Protein AF-A0A971KIJ7-F1 (afdb_monomer)

Secondary structure (DSSP, 8-state):
--SEEEESS-S-EETTEEEEE--B-SSEEEESS-EEEEEEEEEEEEEEESS-EEEEEEEEEEEEEESS-EEESS-EEEEEEEEEEEEEESS-EEEEEEEEEEEEES-EEEEEEEESS-EEESSEEEEEEEEEESSEEEESSEEEEEEEEEEEEEEESSEEEEEEEEEEEEEETTT--EESB-----TTS--HHHHHHHHHHHHHHHHHHH-S--HHHHHHHHHHHHTTSHHHHTTHHHHHHHHHHHHTSSS--SHHHHHHHHHHHHHS-HHHHTSHHHHHIIIIIIHHHHHTGGG-----SSHHHHHHHHHHHHHTTTT-SS-HHHHHHHHHHTTT--HHHHHHHH-

Structure (mmCIF, N/CA/C/O backbone):
data_AF-A0A971KIJ7-F1
#
_entry.id   AF-A0A971KIJ7-F1
#
loop_
_atom_site.group_PDB
_atom_site.id
_atom_site.type_symbol
_atom_site.label_atom_id
_atom_site.label_alt_id
_atom_site.label_comp_id
_atom_site.label_asym_id
_atom_site.label_entity_id
_atom_site.label_seq_id
_atom_site.pdbx_PDB_ins_code
_atom_site.Cartn_x
_atom_site.Cartn_y
_atom_site.Cartn_z
_atom_site.occupancy
_atom_site.B_iso_or_equiv
_atom_site.auth_seq_id
_atom_site.auth_comp_id
_atom_site.auth_asym_id
_atom_site.auth_atom_id
_atom_site.pdbx_PDB_model_num
ATOM 1 N N . MET A 1 1 ? -4.015 -1.863 35.805 1.00 53.69 1 MET A N 1
ATOM 2 C CA . MET A 1 1 ? -5.002 -2.293 34.786 1.00 53.69 1 MET A CA 1
ATOM 3 C C . MET A 1 1 ? -4.364 -2.029 33.434 1.00 53.69 1 MET A C 1
ATOM 5 O O . MET A 1 1 ? -3.553 -1.120 33.388 1.00 53.69 1 MET A O 1
ATOM 9 N N . SER A 1 2 ? -4.625 -2.824 32.393 1.00 65.94 2 SER A N 1
ATOM 10 C CA . SER A 1 2 ? -4.028 -2.554 31.076 1.00 65.94 2 SER A CA 1
ATOM 11 C C . SER A 1 2 ? -4.617 -1.277 30.465 1.00 65.94 2 SER A C 1
ATOM 13 O O . SER A 1 2 ? -5.838 -1.071 30.512 1.00 65.94 2 SER A O 1
ATOM 15 N N . ASP A 1 3 ? -3.738 -0.458 29.884 1.00 90.81 3 ASP A N 1
ATOM 16 C CA . ASP A 1 3 ? -4.050 0.822 29.222 1.00 90.81 3 ASP A CA 1
ATOM 17 C C . ASP A 1 3 ? -4.495 0.642 27.756 1.00 90.81 3 ASP A C 1
ATOM 19 O O . ASP A 1 3 ? -4.681 1.605 27.013 1.00 90.81 3 ASP A O 1
ATOM 23 N N . PHE A 1 4 ? -4.667 -0.609 27.332 1.00 92.19 4 PHE A N 1
ATOM 24 C CA . PHE A 1 4 ? -5.064 -0.986 25.984 1.00 92.19 4 PHE A CA 1
ATOM 25 C C . PHE A 1 4 ? -6.065 -2.150 25.996 1.00 92.19 4 PHE A C 1
ATOM 27 O O . PHE A 1 4 ? -6.141 -2.922 26.963 1.00 92.19 4 PHE A O 1
ATOM 34 N N . ILE A 1 5 ? -6.832 -2.242 24.911 1.00 95.06 5 ILE A N 1
ATOM 35 C CA . ILE A 1 5 ? -7.718 -3.343 24.533 1.00 95.06 5 ILE A CA 1
ATOM 36 C C . ILE A 1 5 ? -7.075 -4.022 23.327 1.00 95.06 5 ILE A C 1
ATOM 38 O O . ILE A 1 5 ? -6.778 -3.368 22.328 1.00 95.06 5 ILE A O 1
ATOM 42 N N . GLN A 1 6 ? -6.840 -5.324 23.447 1.00 93.81 6 GLN A N 1
ATOM 43 C CA . GLN A 1 6 ? -6.169 -6.122 22.430 1.00 93.81 6 GLN A CA 1
ATOM 44 C C . GLN A 1 6 ? -7.175 -7.044 21.741 1.00 93.81 6 GLN A C 1
ATOM 46 O O . GLN A 1 6 ? -7.987 -7.687 22.407 1.00 93.81 6 GLN A O 1
ATOM 51 N N . TYR A 1 7 ? -7.092 -7.090 20.417 1.00 92.88 7 TYR A N 1
ATOM 52 C CA . TYR A 1 7 ? -7.852 -7.956 19.531 1.00 92.88 7 TYR A CA 1
ATOM 53 C C . TYR A 1 7 ? -6.866 -8.914 18.858 1.00 92.88 7 TYR A C 1
ATOM 55 O O . TYR A 1 7 ? -6.122 -8.517 17.960 1.00 92.88 7 TYR A O 1
ATOM 63 N N . ASP A 1 8 ? -6.823 -10.147 19.359 1.00 88.69 8 ASP A N 1
ATOM 64 C CA . ASP A 1 8 ? -6.002 -11.230 18.814 1.00 88.69 8 ASP A CA 1
ATOM 65 C C . ASP A 1 8 ? -6.773 -11.950 17.702 1.00 88.69 8 ASP A C 1
ATOM 67 O O . ASP A 1 8 ? -6.891 -11.430 16.599 1.00 88.69 8 ASP A O 1
ATOM 71 N N . THR A 1 9 ? -7.364 -13.103 18.010 1.00 84.19 9 THR A N 1
ATOM 72 C CA . THR A 1 9 ? -8.312 -13.796 17.137 1.00 84.19 9 THR A CA 1
ATOM 73 C C . THR A 1 9 ? -9.729 -13.548 17.653 1.00 84.19 9 THR A C 1
ATOM 75 O O . THR A 1 9 ? -9.987 -13.671 18.855 1.00 84.19 9 THR A O 1
ATOM 78 N N . SER A 1 10 ? -10.666 -13.196 16.769 1.00 80.06 10 SER A N 1
ATOM 79 C CA . SER A 1 10 ? -12.053 -12.937 17.174 1.00 80.06 10 SER A CA 1
ATOM 80 C C . SER A 1 10 ? -12.806 -14.234 17.470 1.00 80.06 10 SER A C 1
ATOM 82 O O . SER A 1 10 ? -12.609 -15.249 16.805 1.00 80.06 10 SER A O 1
ATOM 84 N N . GLU A 1 11 ? -13.747 -14.190 18.419 1.00 82.62 11 GLU A N 1
ATOM 85 C CA . GLU A 1 11 ? -14.745 -15.256 18.589 1.00 82.62 11 GLU A CA 1
ATOM 86 C C . GLU A 1 11 ? -15.711 -15.330 17.390 1.00 82.62 11 GLU A C 1
ATOM 88 O O . GLU A 1 11 ? -16.312 -16.376 17.133 1.00 82.62 11 GLU A O 1
ATOM 93 N N . LEU A 1 12 ? -15.852 -14.228 16.640 1.00 82.56 12 LEU A N 1
ATOM 94 C CA . LEU A 1 12 ? -16.699 -14.118 15.458 1.00 82.56 12 LEU A CA 1
ATOM 95 C C . LEU A 1 12 ? -15.848 -13.943 14.195 1.00 82.56 12 LEU A C 1
ATOM 97 O O . LEU A 1 12 ? -15.265 -12.886 13.957 1.00 82.56 12 LEU A O 1
ATOM 101 N N . ILE A 1 13 ? -15.844 -14.975 13.350 1.00 88.69 13 ILE A N 1
ATOM 102 C CA . ILE A 1 13 ? -15.141 -14.993 12.064 1.00 88.69 13 ILE A CA 1
ATOM 103 C C . ILE A 1 13 ? -16.165 -15.212 10.948 1.00 88.69 13 ILE A C 1
ATOM 105 O O . ILE A 1 13 ? -16.910 -16.195 10.964 1.00 88.69 13 ILE A O 1
ATOM 109 N N . VAL A 1 14 ? -16.195 -14.318 9.958 1.00 78.56 14 VAL A N 1
ATOM 110 C CA . VAL A 1 14 ? -17.095 -14.408 8.796 1.00 78.56 14 VAL A CA 1
ATOM 111 C C . VAL A 1 14 ? -16.257 -14.416 7.527 1.00 78.56 14 VAL A C 1
ATOM 113 O O . VAL A 1 14 ? -15.473 -13.505 7.294 1.00 78.56 14 VAL A O 1
ATOM 116 N N . GLY A 1 15 ? -16.389 -15.467 6.711 1.00 75.25 15 GLY A N 1
ATOM 117 C CA . GLY A 1 15 ? -15.618 -15.592 5.466 1.00 75.25 15 GLY A CA 1
ATOM 118 C C . GLY A 1 15 ? -14.097 -15.608 5.671 1.00 75.25 15 GLY A C 1
ATOM 119 O O . GLY A 1 15 ? -13.368 -15.203 4.778 1.00 75.25 15 GLY A O 1
ATOM 120 N N . GLY A 1 16 ? -13.622 -16.031 6.850 1.00 80.62 16 GLY A N 1
ATOM 121 C CA . GLY A 1 16 ? -12.198 -16.013 7.208 1.00 80.62 16 GLY A CA 1
ATOM 122 C C . GLY A 1 16 ? -11.683 -14.674 7.749 1.00 80.62 16 GLY A C 1
ATOM 123 O O . GLY A 1 16 ? -10.493 -14.566 8.017 1.00 80.62 16 GLY A O 1
ATOM 124 N N . VAL A 1 17 ? -12.552 -13.675 7.940 1.00 82.25 17 VAL A N 1
ATOM 125 C CA . 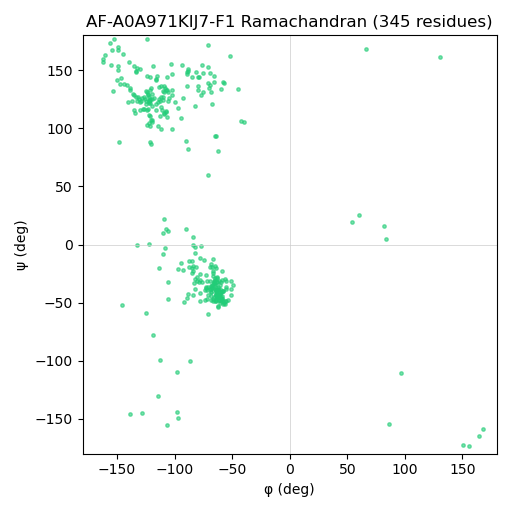VAL A 1 17 ? -12.188 -12.353 8.471 1.00 82.25 17 VAL A CA 1
ATOM 126 C C . VAL A 1 17 ? -12.686 -12.203 9.906 1.00 82.25 17 VAL A C 1
ATOM 128 O O . VAL A 1 17 ? -13.849 -12.499 10.197 1.00 82.25 17 VAL A O 1
ATOM 131 N N . ASN A 1 18 ? -11.816 -11.727 10.800 1.00 92.44 18 ASN A N 1
ATOM 132 C CA . ASN A 1 18 ? -12.180 -11.420 12.180 1.00 92.44 18 ASN A CA 1
ATOM 133 C C . ASN A 1 18 ? -13.130 -10.220 12.233 1.00 92.44 18 ASN A C 1
ATOM 135 O O . ASN A 1 18 ? -12.851 -9.177 11.640 1.00 92.44 18 ASN A O 1
ATOM 139 N N . ILE A 1 19 ? -14.230 -10.344 12.973 1.00 92.75 19 ILE A N 1
ATOM 140 C CA . ILE A 1 19 ? -15.209 -9.268 13.145 1.00 92.75 19 ILE A CA 1
ATOM 141 C C . ILE A 1 19 ? -15.136 -8.727 14.572 1.00 92.75 19 ILE A C 1
ATOM 143 O O . ILE A 1 19 ? -15.080 -9.502 15.528 1.00 92.75 19 ILE A O 1
ATOM 147 N N . ALA A 1 20 ? -15.170 -7.405 14.717 1.00 94.38 20 ALA A N 1
ATOM 148 C CA . ALA A 1 20 ? -15.322 -6.720 15.997 1.00 94.38 20 ALA A CA 1
ATOM 149 C C . ALA A 1 20 ? -16.432 -5.663 15.915 1.00 94.38 20 ALA A C 1
ATOM 151 O O . ALA A 1 20 ? -16.692 -5.091 14.856 1.00 94.38 20 ALA A O 1
ATOM 152 N N . GLU A 1 21 ? -17.089 -5.389 17.037 1.00 93.56 21 GLU A N 1
ATOM 153 C CA . GLU A 1 21 ? -18.011 -4.257 17.134 1.00 93.56 21 GLU A CA 1
ATOM 154 C C . GLU A 1 21 ? -17.230 -2.953 17.323 1.00 93.56 21 GLU A C 1
ATOM 156 O O . GLU A 1 21 ? -16.199 -2.918 17.999 1.00 93.56 21 GLU A O 1
ATOM 161 N N . ALA A 1 22 ? -17.726 -1.870 16.725 1.00 94.62 22 ALA A N 1
ATOM 162 C CA . ALA A 1 22 ? -17.182 -0.539 16.940 1.00 94.62 22 ALA A CA 1
ATOM 163 C C . ALA A 1 22 ? -17.268 -0.165 18.424 1.00 94.62 22 ALA A C 1
ATOM 165 O O . ALA A 1 22 ? -18.309 -0.321 19.066 1.00 94.62 22 ALA A O 1
ATOM 166 N N . ILE A 1 23 ? -16.170 0.364 18.959 1.00 95.06 23 ILE A N 1
ATOM 167 C CA . ILE A 1 23 ? -16.043 0.709 20.373 1.00 95.06 23 ILE A CA 1
ATOM 168 C C . ILE A 1 23 ? -15.673 2.177 20.540 1.00 95.06 23 ILE A C 1
ATOM 170 O O . ILE A 1 23 ? -14.901 2.727 19.761 1.00 95.06 23 ILE A O 1
ATOM 174 N N . GLN A 1 24 ? -16.197 2.799 21.593 1.00 96.12 24 GLN A N 1
ATOM 175 C CA . GLN A 1 24 ? -15.733 4.090 22.089 1.00 96.12 24 GLN A CA 1
ATOM 176 C C . GLN A 1 24 ? -15.028 3.840 23.418 1.00 96.12 24 GLN A C 1
ATOM 178 O O . GLN A 1 24 ? -15.659 3.403 24.383 1.00 96.12 24 GLN A O 1
ATOM 183 N N . SER A 1 25 ? -13.716 4.046 23.450 1.00 93.44 25 SER A N 1
ATOM 184 C CA . SER A 1 25 ? -12.882 3.716 24.598 1.00 93.44 25 SER A CA 1
ATOM 185 C C . SER A 1 25 ? -11.928 4.851 24.942 1.00 93.44 25 SER A C 1
ATOM 187 O O . SER A 1 25 ? -11.449 5.577 24.080 1.00 93.44 25 SER A O 1
ATOM 189 N N . ASP A 1 26 ? -11.617 4.967 26.226 1.00 94.88 26 ASP A N 1
ATOM 190 C CA . ASP A 1 26 ? -10.507 5.754 26.758 1.00 94.88 26 ASP A CA 1
ATOM 191 C C . ASP A 1 26 ? -9.164 5.001 26.693 1.00 94.88 26 ASP A C 1
ATOM 193 O O . ASP A 1 26 ? -8.125 5.547 27.063 1.00 94.88 26 ASP A O 1
ATOM 197 N N . LYS A 1 27 ? -9.169 3.748 26.222 1.00 96.38 27 LYS A N 1
ATOM 198 C CA . LYS A 1 27 ? -7.988 2.893 26.080 1.00 96.38 27 LYS A CA 1
ATOM 199 C C . LYS A 1 27 ? -7.531 2.798 24.635 1.00 96.38 27 LYS A C 1
ATOM 201 O O . LYS A 1 27 ? -8.327 2.896 23.705 1.00 96.38 27 LYS A O 1
ATOM 206 N N . LYS A 1 28 ? -6.244 2.509 24.458 1.00 96.88 28 LYS A N 1
ATOM 207 C CA . LYS A 1 28 ? -5.662 2.231 23.139 1.00 96.88 28 LYS A CA 1
ATOM 208 C C . LYS A 1 28 ? -6.239 0.943 22.555 1.00 96.88 28 LYS A C 1
ATOM 210 O O . LYS A 1 28 ? -6.475 -0.008 23.300 1.00 96.88 28 LYS A O 1
ATOM 215 N N . LEU A 1 29 ? -6.422 0.888 21.242 1.00 97.94 29 LEU A N 1
ATOM 216 C CA . LEU A 1 29 ? -6.873 -0.309 20.532 1.00 97.94 29 LEU A CA 1
ATOM 217 C C . LEU A 1 29 ? -5.692 -0.934 19.786 1.00 97.94 29 LEU A C 1
ATOM 219 O O . LEU A 1 29 ? -4.958 -0.232 19.094 1.00 97.94 29 LEU A O 1
ATOM 223 N N . VAL A 1 30 ? -5.504 -2.243 19.936 1.00 97.19 30 VAL A N 1
ATOM 224 C CA . VAL A 1 30 ? -4.435 -3.003 19.274 1.00 97.19 30 VAL A CA 1
ATOM 225 C C . VAL A 1 30 ? -5.057 -4.191 18.554 1.00 97.19 30 VAL A C 1
ATOM 227 O O . VAL A 1 30 ? -5.623 -5.064 19.206 1.00 97.19 30 VAL A O 1
ATOM 230 N N . PHE A 1 31 ? -4.947 -4.229 17.229 1.00 96.06 31 PHE A N 1
ATOM 231 C CA . PHE A 1 31 ? -5.407 -5.327 16.380 1.00 96.06 31 PHE A CA 1
ATOM 232 C C . PHE A 1 31 ? -4.200 -6.123 15.875 1.00 96.06 31 PHE A C 1
ATOM 234 O O . PHE A 1 31 ? -3.413 -5.627 15.067 1.00 96.06 31 PHE A O 1
ATOM 241 N N . ASN A 1 32 ? -4.032 -7.352 16.363 1.00 91.56 32 ASN A N 1
ATOM 242 C CA . ASN A 1 32 ? -2.880 -8.193 16.027 1.00 91.56 32 ASN A CA 1
ATOM 243 C C . ASN A 1 32 ? -3.078 -9.031 14.761 1.00 91.56 32 ASN A C 1
ATOM 245 O O . ASN A 1 32 ? -2.105 -9.540 14.212 1.00 91.56 32 ASN A O 1
ATOM 249 N N . GLU A 1 33 ? -4.312 -9.140 14.281 1.00 91.81 33 GLU A N 1
ATOM 250 C CA . GLU A 1 33 ? -4.682 -9.772 13.016 1.00 91.81 33 GLU A CA 1
ATOM 251 C C . GLU A 1 33 ? -5.461 -8.779 12.140 1.00 91.81 33 GLU A C 1
ATOM 253 O O . GLU A 1 33 ? -5.750 -7.655 12.560 1.00 91.81 33 GLU A O 1
ATOM 258 N N . SER A 1 34 ? -5.817 -9.179 10.918 1.00 93.81 34 SER A N 1
ATOM 259 C CA . SER A 1 34 ? -6.725 -8.380 10.094 1.00 93.81 34 SER A CA 1
ATOM 260 C C . SER A 1 34 ? -8.144 -8.420 10.659 1.00 93.81 34 SER A C 1
ATOM 262 O O . SER A 1 34 ? -8.648 -9.498 10.989 1.00 93.81 34 SER A O 1
ATOM 264 N N . TYR A 1 35 ? -8.803 -7.263 10.731 1.00 95.81 35 TYR A N 1
ATOM 265 C CA . TYR A 1 35 ? -10.144 -7.126 11.308 1.00 95.81 35 TYR A CA 1
ATOM 266 C C . TYR A 1 35 ? -11.086 -6.307 10.431 1.00 95.81 35 TYR A C 1
ATOM 268 O O . TYR A 1 35 ? -10.687 -5.347 9.775 1.00 95.81 35 TYR A O 1
ATOM 276 N N . THR A 1 36 ? -12.371 -6.652 10.500 1.00 95.50 36 THR A N 1
ATOM 277 C CA . THR A 1 36 ? -13.474 -5.766 10.127 1.00 95.50 36 THR A CA 1
ATOM 278 C C . THR A 1 36 ? -14.198 -5.298 11.384 1.00 95.50 36 THR A C 1
ATOM 280 O O . THR A 1 36 ? -14.823 -6.088 12.092 1.00 95.50 36 THR A O 1
ATOM 283 N N . VAL A 1 37 ? -14.128 -4.001 11.652 1.00 95.31 37 VAL A N 1
ATOM 284 C CA . VAL A 1 37 ? -14.852 -3.337 12.733 1.00 95.31 37 VAL A CA 1
ATOM 285 C C . VAL A 1 37 ? -16.176 -2.815 12.186 1.00 95.31 37 VAL A C 1
ATOM 287 O O . VAL A 1 37 ? -16.194 -2.098 11.187 1.00 95.31 37 VAL A O 1
ATOM 290 N N . THR A 1 38 ? -17.293 -3.172 12.816 1.00 92.12 38 THR A N 1
ATOM 291 C CA . THR A 1 38 ? -18.642 -2.805 12.351 1.00 92.12 38 THR A CA 1
ATOM 292 C C . THR A 1 38 ? -19.372 -1.987 13.406 1.00 92.12 38 THR A C 1
ATOM 294 O O . THR A 1 38 ? -19.469 -2.405 14.561 1.00 92.12 38 THR A O 1
ATOM 297 N N . GLY A 1 39 ? -19.930 -0.846 13.014 1.00 87.38 39 GLY A N 1
ATOM 298 C CA . GLY A 1 39 ? -20.779 -0.026 13.873 1.00 87.38 39 GLY A CA 1
ATOM 299 C C . GLY A 1 39 ? -20.792 1.429 13.425 1.00 87.38 39 GLY A C 1
ATOM 300 O O . GLY A 1 39 ? -20.265 1.769 12.381 1.00 87.38 39 GLY A O 1
ATOM 301 N N . ILE A 1 40 ? -21.416 2.314 14.198 1.00 91.94 40 ILE A N 1
ATOM 302 C CA . ILE A 1 40 ? -21.561 3.716 13.769 1.00 91.94 40 ILE A CA 1
ATOM 303 C C . ILE A 1 40 ? -20.216 4.450 13.827 1.00 91.94 40 ILE A C 1
ATOM 305 O O . ILE A 1 40 ? -19.861 5.149 12.886 1.00 91.94 40 ILE A O 1
ATOM 309 N N . ARG A 1 41 ? -19.475 4.299 14.932 1.00 95.50 41 ARG A N 1
ATOM 310 C CA . ARG A 1 41 ? -18.229 5.032 15.179 1.00 95.50 41 ARG A CA 1
ATOM 311 C C . ARG A 1 41 ? -17.307 4.260 16.110 1.00 95.50 41 ARG A C 1
ATOM 313 O O . ARG A 1 41 ? -17.741 3.841 17.185 1.00 95.50 41 ARG A O 1
ATOM 320 N N . THR A 1 42 ? -16.042 4.150 15.721 1.00 97.56 42 THR A N 1
ATOM 321 C CA . THR A 1 42 ? -14.946 3.654 16.562 1.00 97.56 42 THR A CA 1
ATOM 322 C C . THR A 1 42 ? -14.128 4.843 17.050 1.00 97.56 42 THR A C 1
ATOM 324 O O . THR A 1 42 ? -13.735 5.676 16.237 1.00 97.56 42 THR A O 1
ATOM 327 N N . SER A 1 43 ? -13.887 4.946 18.358 1.00 97.44 43 SER A N 1
ATOM 328 C CA . SER A 1 43 ? -13.105 6.037 18.939 1.00 97.44 43 SER A CA 1
ATOM 329 C C . SER A 1 43 ? -12.205 5.577 20.074 1.00 97.44 43 SER A C 1
ATOM 331 O O . SER A 1 43 ? -12.604 4.764 20.912 1.00 97.44 43 SER A O 1
ATOM 333 N N . ALA A 1 44 ? -10.979 6.092 20.066 1.00 97.19 44 ALA A N 1
ATOM 334 C CA . ALA A 1 44 ? -9.921 5.771 21.012 1.00 97.19 44 ALA A CA 1
ATOM 335 C C . ALA A 1 44 ? -8.818 6.843 20.982 1.00 97.19 44 ALA A C 1
ATOM 337 O O . ALA A 1 44 ? -8.674 7.540 19.979 1.00 97.19 44 ALA A O 1
ATOM 338 N N . PRO A 1 45 ? -7.983 6.957 22.031 1.00 96.56 45 PRO A N 1
ATOM 339 C CA . PRO A 1 45 ? -6.792 7.804 21.984 1.00 96.56 45 PRO A CA 1
ATOM 340 C C . PRO A 1 45 ? -5.758 7.320 20.957 1.00 96.56 45 PRO A C 1
ATOM 342 O O . PRO A 1 45 ? -5.087 8.133 20.336 1.00 96.56 45 PRO A O 1
ATOM 345 N N . SER A 1 46 ? -5.618 6.006 20.754 1.00 97.06 46 SER A N 1
ATOM 346 C CA . SER A 1 46 ? -4.795 5.470 19.668 1.00 97.06 46 SER A CA 1
ATOM 347 C C . SER A 1 46 ? -5.334 4.142 19.156 1.00 97.06 46 SER A C 1
ATOM 349 O O . SER A 1 46 ? -5.951 3.378 19.907 1.00 97.06 46 SER A O 1
ATOM 351 N N . LEU A 1 47 ? -5.040 3.847 17.895 1.00 98.25 47 LEU A N 1
ATOM 352 C CA . LEU A 1 47 ? -5.337 2.582 17.243 1.00 98.25 47 LEU A CA 1
ATOM 353 C C . LEU A 1 47 ? -4.099 2.104 16.491 1.00 98.25 47 LEU A C 1
ATOM 355 O O . LEU A 1 47 ? -3.561 2.821 15.652 1.00 98.25 47 LEU A O 1
ATOM 359 N N . TYR A 1 48 ? -3.686 0.872 16.769 1.00 96.31 48 TYR A N 1
ATOM 360 C CA . TYR A 1 48 ? -2.631 0.182 16.040 1.00 96.31 48 TYR A CA 1
ATOM 361 C C . TYR A 1 48 ? -3.169 -1.109 15.417 1.00 96.31 48 TYR A C 1
ATOM 363 O O . TYR A 1 48 ? -3.847 -1.877 16.104 1.00 96.31 48 TYR A O 1
ATOM 371 N N . ALA A 1 49 ? -2.846 -1.371 14.149 1.00 94.00 49 ALA A N 1
ATOM 372 C CA . ALA A 1 49 ? -3.139 -2.642 13.488 1.00 94.00 49 ALA A CA 1
ATOM 373 C C . ALA A 1 49 ? -1.891 -3.235 12.813 1.00 94.00 49 ALA A C 1
ATOM 375 O O . ALA A 1 49 ? -1.256 -2.589 11.976 1.00 94.00 49 ALA A O 1
ATOM 376 N N . CYS A 1 50 ? -1.573 -4.493 13.140 1.00 90.75 50 CYS A N 1
ATOM 377 C CA . CYS A 1 50 ? -0.462 -5.252 12.547 1.00 90.75 50 CYS A CA 1
ATOM 378 C C . CYS A 1 50 ? -0.658 -5.564 11.056 1.00 90.75 50 CYS A C 1
ATOM 380 O O . CYS A 1 50 ? 0.319 -5.796 10.347 1.00 90.75 50 CYS A O 1
ATOM 382 N N . TYR A 1 51 ? -1.907 -5.602 10.590 1.00 93.38 51 TYR A N 1
ATOM 383 C CA . TYR A 1 51 ? -2.276 -5.974 9.225 1.00 93.38 51 TYR A CA 1
ATOM 384 C C . TYR A 1 51 ? -3.384 -5.050 8.704 1.00 93.38 51 TYR A C 1
ATOM 386 O O . TYR A 1 51 ? -3.389 -3.857 9.012 1.00 93.38 51 TYR A O 1
ATOM 394 N N . ASP A 1 52 ? -4.291 -5.582 7.887 1.00 95.56 52 ASP A N 1
ATOM 395 C CA . ASP A 1 52 ? -5.345 -4.817 7.239 1.00 95.56 52 ASP A CA 1
ATOM 396 C C . ASP A 1 52 ? -6.499 -4.553 8.212 1.00 95.56 52 ASP A C 1
ATOM 398 O O . ASP A 1 52 ? -6.967 -5.451 8.918 1.00 95.56 52 ASP A O 1
ATOM 402 N N . LEU A 1 53 ? -7.001 -3.322 8.214 1.00 97.75 53 LEU A N 1
ATOM 403 C CA . LEU A 1 53 ? -8.153 -2.926 9.011 1.00 97.75 53 LEU A CA 1
ATOM 404 C C . LEU A 1 53 ? -9.253 -2.399 8.097 1.00 97.75 53 LEU A C 1
ATOM 406 O O . LEU A 1 53 ? -9.047 -1.464 7.329 1.00 97.75 53 LEU A O 1
ATOM 410 N N . THR A 1 54 ? -10.439 -2.984 8.213 1.00 97.50 54 THR A N 1
ATOM 411 C CA . THR A 1 54 ? -11.659 -2.474 7.586 1.00 97.50 54 THR A CA 1
ATOM 412 C C . THR A 1 54 ? -12.578 -1.912 8.658 1.00 97.50 54 THR A C 1
ATOM 414 O O . THR A 1 54 ? -12.847 -2.578 9.654 1.00 97.50 54 THR A O 1
ATOM 417 N N . VAL A 1 55 ? -13.099 -0.709 8.458 1.00 96.31 55 VAL A N 1
ATOM 418 C CA . VAL A 1 55 ? -14.065 -0.066 9.348 1.00 96.31 55 VAL A CA 1
ATOM 419 C C . VAL A 1 55 ? -15.332 0.233 8.556 1.00 96.31 55 VAL A C 1
ATOM 421 O O . VAL A 1 55 ? -15.365 1.085 7.669 1.00 96.31 55 VAL A O 1
ATOM 424 N N . ILE A 1 56 ? -16.399 -0.488 8.886 1.00 92.88 56 ILE A N 1
ATOM 425 C CA . ILE A 1 56 ? -17.752 -0.216 8.405 1.00 92.88 56 ILE A CA 1
ATOM 426 C C . ILE A 1 56 ? -18.378 0.763 9.396 1.00 92.88 56 ILE A C 1
ATOM 428 O O . ILE A 1 56 ? -19.064 0.337 10.325 1.00 92.88 56 ILE A O 1
ATOM 432 N N . GLY A 1 57 ? -18.070 2.048 9.222 1.00 89.81 57 GLY A N 1
ATOM 433 C CA . GLY A 1 57 ? -18.449 3.139 10.119 1.00 89.81 57 GLY A CA 1
ATOM 434 C C . GLY A 1 57 ? -17.434 4.276 10.092 1.00 89.81 57 GLY A C 1
ATOM 435 O O . GLY A 1 57 ? -16.496 4.249 9.294 1.00 89.81 57 GLY A O 1
ATOM 436 N N . ASP A 1 58 ? -17.613 5.240 10.993 1.00 97.31 58 ASP A N 1
ATOM 437 C CA . ASP A 1 58 ? -16.659 6.328 11.204 1.00 97.31 58 ASP A CA 1
ATOM 438 C C . ASP A 1 58 ? -15.495 5.886 12.102 1.00 97.31 58 ASP A C 1
ATOM 440 O O . ASP A 1 58 ? -15.661 5.087 13.037 1.00 97.31 58 ASP A O 1
ATOM 444 N N . LEU A 1 59 ? -14.321 6.461 11.860 1.00 98.19 59 LEU A N 1
ATOM 445 C CA . LEU A 1 59 ? -13.111 6.254 12.644 1.00 98.19 59 LEU A CA 1
ATOM 446 C C . LEU A 1 59 ? -12.639 7.591 13.224 1.00 98.19 59 LEU A C 1
ATOM 448 O O . LEU A 1 59 ? -12.133 8.431 12.494 1.00 98.19 59 LEU A O 1
ATOM 452 N N . ASP A 1 60 ? -12.801 7.790 14.531 1.00 98.12 60 ASP A N 1
ATOM 453 C CA . ASP A 1 60 ? -12.417 9.022 15.233 1.00 98.12 60 ASP A CA 1
ATOM 454 C C . ASP A 1 60 ? -11.393 8.713 16.328 1.00 98.12 60 ASP A C 1
ATOM 456 O O . ASP A 1 60 ? -11.741 8.412 17.477 1.00 98.12 60 ASP A O 1
ATOM 460 N N . VAL A 1 61 ? -10.124 8.703 15.934 1.00 97.75 61 VAL A N 1
ATOM 461 C CA . VAL A 1 61 ? -9.001 8.244 16.753 1.00 97.75 61 VAL A CA 1
ATOM 462 C C . VAL A 1 61 ? -7.853 9.230 16.604 1.00 97.75 61 VAL A C 1
ATOM 464 O O . VAL A 1 61 ? -7.451 9.526 15.486 1.00 97.75 61 VAL A O 1
ATOM 467 N N . GLU A 1 62 ? -7.281 9.708 17.713 1.00 94.31 62 GLU A N 1
ATOM 468 C CA . GLU A 1 62 ? -6.241 10.748 17.643 1.00 94.31 62 GLU A CA 1
ATOM 469 C C . GLU A 1 62 ? -4.981 10.277 16.897 1.00 94.31 62 GLU A C 1
ATOM 471 O O . GLU A 1 62 ? -4.469 11.001 16.043 1.00 94.31 62 GLU A O 1
ATOM 476 N N . GLU A 1 63 ? -4.499 9.067 17.186 1.00 94.56 63 GLU A N 1
ATOM 477 C CA . GLU A 1 63 ? -3.323 8.472 16.539 1.00 94.56 63 GLU A CA 1
ATOM 478 C C . GLU A 1 63 ? -3.662 7.112 15.920 1.00 94.56 63 GLU A C 1
ATOM 480 O O . GLU A 1 63 ? -3.974 6.153 16.631 1.00 94.56 63 GLU A O 1
ATOM 485 N N . ILE A 1 64 ? -3.570 7.013 14.596 1.00 98.06 64 ILE A N 1
ATOM 486 C CA . ILE A 1 64 ? -3.829 5.790 13.832 1.00 98.06 64 ILE A CA 1
ATOM 487 C C . ILE A 1 64 ? -2.521 5.310 13.198 1.00 98.06 64 ILE A C 1
ATOM 489 O O . ILE A 1 64 ? -1.880 6.051 12.451 1.00 98.06 64 ILE A O 1
ATOM 493 N N . GLU A 1 65 ? -2.148 4.058 13.459 1.00 94.56 65 GLU A N 1
ATOM 494 C CA . GLU A 1 65 ? -1.014 3.384 12.822 1.00 94.56 65 GLU A CA 1
ATOM 495 C C . GLU A 1 65 ? -1.428 2.010 12.278 1.00 94.56 65 GLU A C 1
ATOM 497 O O . GLU A 1 65 ? -1.773 1.098 13.028 1.00 94.56 65 GLU A O 1
ATOM 502 N N . ILE A 1 66 ? -1.373 1.850 10.957 1.00 94.88 66 ILE A N 1
ATOM 503 C CA . ILE A 1 66 ? -1.774 0.629 10.252 1.00 94.88 66 ILE A CA 1
ATOM 504 C C . ILE A 1 66 ? -0.590 0.117 9.433 1.00 94.88 66 ILE A C 1
ATOM 506 O O . ILE A 1 66 ? -0.059 0.831 8.582 1.00 94.88 66 ILE A O 1
ATOM 510 N N . ARG A 1 67 ? -0.170 -1.128 9.662 1.00 88.38 67 ARG A N 1
ATOM 511 C CA . ARG A 1 67 ? 0.924 -1.768 8.904 1.00 88.38 67 ARG A CA 1
ATOM 512 C C . ARG A 1 67 ? 0.450 -2.417 7.597 1.00 88.38 67 ARG A C 1
ATOM 514 O O . ARG A 1 67 ? 1.255 -2.653 6.700 1.00 88.38 67 ARG A O 1
ATOM 521 N N . GLY A 1 68 ? -0.844 -2.703 7.481 1.00 85.69 68 GLY A N 1
ATOM 522 C CA . GLY A 1 68 ? -1.484 -3.153 6.249 1.00 85.69 68 GLY A CA 1
ATOM 523 C C . GLY A 1 68 ? -2.187 -2.025 5.495 1.00 85.69 68 GLY A C 1
ATOM 524 O O . GLY A 1 68 ? -1.722 -0.885 5.473 1.00 85.69 68 GLY A O 1
ATOM 525 N N . ASN A 1 69 ? -3.315 -2.371 4.883 1.00 95.44 69 ASN A N 1
ATOM 526 C CA . ASN A 1 69 ? -4.257 -1.445 4.260 1.00 95.44 69 ASN A CA 1
ATOM 527 C C . ASN A 1 69 ? -5.310 -0.966 5.268 1.00 95.44 69 ASN A C 1
ATOM 529 O O . ASN A 1 69 ? -5.759 -1.736 6.121 1.00 95.44 69 ASN A O 1
ATOM 533 N N . LEU A 1 70 ? -5.757 0.279 5.125 1.00 98.19 70 LEU A N 1
ATOM 534 C CA . LEU A 1 70 ? -6.883 0.830 5.870 1.00 98.19 70 LEU A CA 1
ATOM 535 C C . LEU A 1 70 ? -8.058 1.083 4.923 1.00 98.19 70 LEU A C 1
ATOM 537 O O . LEU A 1 70 ? -7.960 1.910 4.020 1.00 98.19 70 LEU A O 1
ATOM 541 N N . TYR A 1 71 ? -9.181 0.414 5.168 1.00 95.56 71 TYR A N 1
ATOM 542 C CA . TYR A 1 71 ? -10.439 0.636 4.458 1.00 95.56 71 TYR A CA 1
ATOM 543 C C . TYR A 1 71 ? -11.467 1.226 5.418 1.00 95.56 71 TYR A C 1
ATOM 545 O O . TYR A 1 71 ? -11.773 0.613 6.438 1.00 95.56 71 TYR A O 1
ATOM 553 N N . VAL A 1 72 ? -12.036 2.386 5.103 1.00 95.75 72 VAL A N 1
ATOM 554 C CA . VAL A 1 72 ? -13.063 3.031 5.934 1.00 95.75 72 VAL A CA 1
ATOM 555 C C . VAL A 1 72 ? -14.245 3.418 5.056 1.00 95.75 72 VAL A C 1
ATOM 557 O O . VAL A 1 72 ? -14.087 4.114 4.058 1.00 95.75 72 VAL A O 1
ATOM 560 N N . LEU A 1 73 ? -15.440 2.928 5.393 1.00 88.06 73 LEU A N 1
ATOM 561 C CA . LEU A 1 73 ? -16.662 3.258 4.648 1.00 88.06 73 LEU A CA 1
ATOM 562 C C . LEU A 1 73 ? -17.292 4.584 5.102 1.00 88.06 73 LEU A C 1
ATOM 564 O O . LEU A 1 73 ? -18.070 5.161 4.347 1.00 88.06 73 LEU A O 1
ATOM 568 N N . GLY A 1 74 ? -17.004 5.027 6.328 1.00 88.31 74 GLY A N 1
ATOM 569 C CA . GLY A 1 74 ? -17.407 6.331 6.854 1.00 88.31 74 GLY A CA 1
ATOM 570 C C . GLY A 1 74 ? -16.297 7.370 6.729 1.00 88.31 74 GLY A C 1
ATOM 571 O O . GLY A 1 74 ? -15.478 7.304 5.813 1.00 88.31 74 GLY A O 1
ATOM 572 N N . ASN A 1 75 ? -16.274 8.309 7.671 1.00 97.94 75 ASN A N 1
ATOM 573 C CA . ASN A 1 75 ? -15.267 9.366 7.747 1.00 97.94 75 ASN A CA 1
ATOM 574 C C . ASN A 1 75 ? -14.102 8.970 8.659 1.00 97.94 75 ASN A C 1
ATOM 576 O O . ASN A 1 75 ? -14.275 8.198 9.609 1.00 97.94 75 ASN A O 1
ATOM 580 N N . ILE A 1 76 ? -12.931 9.554 8.415 1.00 98.75 76 ILE A N 1
ATOM 581 C CA . ILE A 1 76 ? -11.769 9.458 9.300 1.00 98.75 76 ILE A CA 1
ATOM 582 C C . ILE A 1 76 ? -11.539 10.823 9.946 1.00 98.75 76 ILE A C 1
ATOM 584 O O . ILE A 1 76 ? -11.398 11.821 9.247 1.00 98.75 76 ILE A O 1
ATOM 588 N N . LYS A 1 77 ? -11.454 10.856 11.276 1.00 98.62 77 LYS A N 1
ATOM 589 C CA . LYS A 1 77 ? -10.982 12.004 12.047 1.00 98.62 77 LYS A CA 1
ATOM 590 C C . LYS A 1 77 ? -9.787 11.589 12.896 1.00 98.62 77 LYS A C 1
ATOM 592 O O . LYS A 1 77 ? -9.896 10.653 13.689 1.00 98.62 77 LYS A O 1
ATOM 597 N N . ALA A 1 78 ? -8.660 12.274 12.735 1.00 97.75 78 ALA A N 1
ATOM 598 C CA . ALA A 1 78 ? -7.439 11.982 13.477 1.00 97.75 78 ALA A CA 1
ATOM 599 C C . ALA A 1 78 ? -6.591 13.233 13.711 1.00 97.75 78 ALA A C 1
ATOM 601 O O . ALA A 1 78 ? -6.832 14.285 13.139 1.00 97.75 78 ALA A O 1
ATOM 602 N N . LYS A 1 79 ? -5.562 13.130 14.551 1.00 92.19 79 LYS A N 1
ATOM 603 C CA . LYS A 1 79 ? -4.428 14.065 14.488 1.00 92.19 79 LYS A CA 1
ATOM 604 C C . LYS A 1 79 ? -3.361 13.492 13.572 1.00 92.19 79 LYS A C 1
ATOM 606 O O . LYS A 1 79 ? -2.924 14.147 12.639 1.00 92.19 79 LYS A O 1
ATOM 611 N N . LYS A 1 80 ? -2.997 12.229 13.791 1.00 91.88 80 LYS A N 1
ATOM 612 C CA . LYS A 1 80 ? -2.006 11.520 12.984 1.00 91.88 80 LYS A CA 1
ATOM 613 C C . LYS A 1 80 ? -2.611 10.268 12.368 1.00 91.88 80 LYS A C 1
ATOM 615 O O . LYS A 1 80 ? -3.073 9.387 13.092 1.00 91.88 80 LYS A O 1
ATOM 620 N N . LEU A 1 81 ? -2.529 10.164 11.047 1.00 97.75 81 LEU A N 1
ATOM 621 C CA . LEU A 1 81 ? -2.952 9.005 10.272 1.00 97.75 81 LEU A CA 1
ATOM 622 C C . LEU A 1 81 ? -1.755 8.432 9.510 1.00 97.75 81 LEU A C 1
ATOM 624 O O . LEU A 1 81 ? -1.286 9.022 8.546 1.00 97.75 81 LEU A O 1
ATOM 628 N N . SER A 1 82 ? -1.251 7.282 9.949 1.00 92.25 82 SER A N 1
ATOM 629 C CA . SER A 1 82 ? -0.124 6.588 9.324 1.00 92.25 82 SER A CA 1
ATOM 630 C C . SER A 1 82 ? -0.561 5.208 8.851 1.00 92.25 82 SER A C 1
ATOM 632 O O . SER A 1 82 ? -0.959 4.367 9.657 1.00 92.25 82 SER A O 1
ATOM 634 N N . CYS A 1 83 ? -0.476 4.950 7.552 1.00 86.38 83 CYS A N 1
ATOM 635 C CA . CYS A 1 83 ? -0.822 3.661 6.965 1.00 86.38 83 CYS A CA 1
ATOM 636 C C . CYS A 1 83 ? 0.252 3.239 5.966 1.00 86.38 83 CYS A C 1
ATOM 638 O O . CYS A 1 83 ? 0.401 3.865 4.924 1.00 86.38 83 CYS A O 1
ATOM 640 N N . LEU A 1 84 ? 0.981 2.164 6.271 1.00 77.00 84 LEU A N 1
ATOM 641 C CA . LEU A 1 84 ? 2.146 1.736 5.493 1.00 77.00 84 LEU A CA 1
ATOM 642 C C . LEU A 1 84 ? 1.809 1.469 4.018 1.00 77.00 84 LEU A C 1
ATOM 644 O O . LEU A 1 84 ? 2.596 1.817 3.143 1.00 77.00 84 LEU A O 1
ATOM 648 N N . LYS A 1 85 ? 0.650 0.858 3.741 1.00 86.94 85 LYS A N 1
ATOM 649 C CA . LYS A 1 85 ? 0.202 0.552 2.376 1.00 86.94 85 LYS A CA 1
ATOM 650 C C . LYS A 1 85 ? -0.766 1.618 1.874 1.00 86.94 85 LYS A C 1
ATOM 652 O O . LYS A 1 85 ? -0.331 2.729 1.606 1.00 86.94 85 LYS A O 1
ATOM 657 N N . SER A 1 86 ? -2.050 1.296 1.729 1.00 86.88 86 SER A N 1
ATOM 658 C CA . SER A 1 86 ? -3.043 2.213 1.172 1.00 86.88 86 SER A CA 1
ATOM 659 C C . SER A 1 86 ? -4.131 2.591 2.166 1.00 86.88 86 SER A C 1
ATOM 661 O O . SER A 1 86 ? -4.651 1.720 2.872 1.00 86.88 86 SER A O 1
ATOM 663 N N . ILE A 1 87 ? -4.558 3.848 2.110 1.00 94.31 87 ILE A N 1
ATOM 664 C CA . ILE A 1 87 ? -5.787 4.343 2.731 1.00 94.31 87 ILE A CA 1
ATOM 665 C C . ILE A 1 87 ? -6.862 4.426 1.650 1.00 94.31 87 ILE A C 1
ATOM 667 O O . ILE A 1 87 ? -6.697 5.131 0.658 1.00 94.31 87 ILE A O 1
ATOM 671 N N . ILE A 1 88 ? -7.981 3.735 1.857 1.00 91.81 88 ILE A N 1
ATOM 672 C CA . ILE A 1 88 ? -9.190 3.883 1.046 1.00 91.81 88 ILE A CA 1
ATOM 673 C C . ILE A 1 88 ? -10.336 4.286 1.968 1.00 91.81 88 ILE A C 1
ATOM 675 O O . ILE A 1 88 ? -10.909 3.460 2.681 1.00 91.81 88 ILE A O 1
ATOM 679 N N . CYS A 1 89 ? -10.672 5.568 1.940 1.00 93.00 89 CYS A N 1
ATOM 680 C CA . CYS A 1 89 ? -11.790 6.158 2.656 1.00 93.00 89 CYS A CA 1
ATOM 681 C C . CYS A 1 89 ? -12.924 6.453 1.666 1.00 93.00 89 CYS A C 1
ATOM 683 O O . CYS A 1 89 ? -12.719 7.102 0.645 1.00 93.00 89 CYS A O 1
ATOM 685 N N . SER A 1 90 ? -14.132 5.960 1.934 1.00 84.62 90 SER A N 1
ATOM 686 C CA . SER A 1 90 ? -15.309 6.308 1.121 1.00 84.62 90 SER A CA 1
ATOM 687 C C . SER A 1 90 ? -15.919 7.654 1.518 1.00 84.62 90 SER A C 1
ATOM 689 O O . SER A 1 90 ? -16.686 8.213 0.736 1.00 84.62 90 SER A O 1
ATOM 691 N N . GLY A 1 91 ? -15.611 8.139 2.724 1.00 84.31 91 GLY A N 1
ATOM 692 C CA . GLY A 1 91 ? -15.991 9.454 3.225 1.00 84.31 91 GLY A CA 1
ATOM 693 C C . GLY A 1 91 ? -14.812 10.420 3.267 1.00 84.31 91 GLY A C 1
ATOM 694 O O . GLY A 1 91 ? -13.830 10.276 2.529 1.00 84.31 91 GLY A O 1
ATOM 695 N N . ASP A 1 92 ? -14.932 11.404 4.147 1.00 97.94 92 ASP A N 1
ATOM 696 C CA . ASP A 1 92 ? -13.985 12.506 4.272 1.00 97.94 92 ASP A CA 1
ATOM 697 C C . ASP A 1 92 ? -12.868 12.142 5.259 1.00 97.94 92 ASP A C 1
ATOM 699 O O . ASP A 1 92 ? -13.084 11.391 6.220 1.00 97.94 92 ASP A O 1
ATOM 703 N N . ILE A 1 93 ? -11.665 12.665 5.025 1.00 98.56 93 ILE A N 1
ATOM 704 C CA . ILE A 1 93 ? -10.529 12.550 5.943 1.00 98.56 93 ILE A CA 1
ATOM 705 C C . ILE A 1 93 ? -10.233 13.932 6.525 1.00 98.56 93 ILE A C 1
ATOM 707 O O . ILE A 1 93 ? -9.815 14.828 5.804 1.00 98.56 93 ILE A O 1
ATOM 711 N N . ASP A 1 94 ? -10.405 14.075 7.836 1.00 98.50 94 ASP A N 1
ATOM 712 C CA . ASP A 1 94 ? -10.012 15.247 8.627 1.00 98.50 94 ASP A CA 1
ATOM 713 C C . ASP A 1 94 ? -8.856 14.840 9.552 1.00 98.50 94 ASP A C 1
ATOM 715 O O . ASP A 1 94 ? -9.066 14.177 10.575 1.00 98.50 94 ASP A O 1
ATOM 719 N N . ALA A 1 95 ? -7.620 15.158 9.167 1.00 96.88 95 ALA A N 1
ATOM 720 C CA . ALA A 1 95 ? -6.436 14.774 9.932 1.00 96.88 95 ALA A CA 1
ATOM 721 C C . ALA A 1 95 ? -5.342 15.838 9.900 1.00 96.88 95 ALA A C 1
ATOM 723 O O . ALA A 1 95 ? -5.040 16.356 8.840 1.00 96.88 95 ALA A O 1
ATOM 724 N N . GLU A 1 96 ? -4.668 16.131 11.018 1.00 93.94 96 GLU A N 1
ATOM 725 C CA . GLU A 1 96 ? -3.556 17.101 10.989 1.00 93.94 96 GLU A CA 1
ATOM 726 C C . GLU A 1 96 ? -2.418 16.615 10.073 1.00 93.94 96 GLU A C 1
ATOM 728 O O . GLU A 1 96 ? -1.910 17.386 9.261 1.00 93.94 96 GLU A O 1
ATOM 733 N N . THR A 1 97 ? -2.046 15.334 10.147 1.00 91.00 97 THR A N 1
ATOM 734 C CA . THR A 1 97 ? -0.980 14.759 9.317 1.00 91.00 97 THR A CA 1
ATOM 735 C C . THR A 1 97 ? -1.331 13.373 8.789 1.00 91.00 97 THR A C 1
ATOM 737 O O . THR A 1 97 ? -1.760 12.500 9.553 1.00 91.00 97 THR A O 1
ATOM 740 N N . ILE A 1 98 ? -1.075 13.149 7.497 1.00 96.81 98 ILE A N 1
ATOM 741 C CA . ILE A 1 98 ? -1.338 11.889 6.794 1.00 96.81 98 ILE A CA 1
ATOM 742 C C . ILE A 1 98 ? -0.049 11.344 6.161 1.00 96.81 98 ILE A C 1
ATOM 744 O O . ILE A 1 98 ? 0.622 12.041 5.402 1.00 96.81 98 ILE A O 1
ATOM 748 N N . TYR A 1 99 ? 0.258 10.074 6.431 1.00 88.75 99 TYR A N 1
ATOM 749 C CA . TYR A 1 99 ? 1.352 9.316 5.819 1.00 88.75 99 TYR A CA 1
ATOM 750 C C . TYR A 1 99 ? 0.811 8.031 5.197 1.00 88.75 99 TYR A C 1
ATOM 752 O O . TYR A 1 99 ? 0.232 7.203 5.911 1.00 88.75 99 TYR A O 1
ATOM 760 N N . SER A 1 100 ? 0.996 7.835 3.889 1.00 85.69 100 SER A N 1
ATOM 761 C CA . SER A 1 100 ? 0.614 6.573 3.243 1.00 85.69 100 SER A CA 1
ATOM 762 C C . SER A 1 100 ? 1.290 6.317 1.902 1.00 85.69 100 SER A C 1
ATOM 764 O O . SER A 1 100 ? 1.796 7.244 1.288 1.00 85.69 100 SER A O 1
ATOM 766 N N . SER A 1 101 ? 1.274 5.080 1.404 1.00 82.12 101 SER A N 1
ATOM 767 C CA . SER A 1 101 ? 1.777 4.791 0.055 1.00 82.12 101 SER A CA 1
ATOM 768 C C . SER A 1 101 ? 0.751 5.075 -1.038 1.00 82.12 101 SER A C 1
ATOM 770 O O . SER A 1 101 ? 1.136 5.412 -2.141 1.00 82.12 101 SER A O 1
ATOM 772 N N . GLU A 1 102 ? -0.550 4.960 -0.783 1.00 86.50 102 GLU A N 1
ATOM 773 C CA . GLU A 1 102 ? -1.590 5.354 -1.747 1.00 86.50 102 GLU A CA 1
ATOM 774 C C . GLU A 1 102 ? -2.808 5.864 -0.966 1.00 86.50 102 GLU A C 1
ATOM 776 O O . GLU A 1 102 ? -3.186 5.268 0.046 1.00 86.50 102 GLU A O 1
ATOM 781 N N . ILE A 1 103 ? -3.438 6.948 -1.420 1.00 90.81 103 ILE A N 1
ATOM 782 C CA . ILE A 1 103 ? 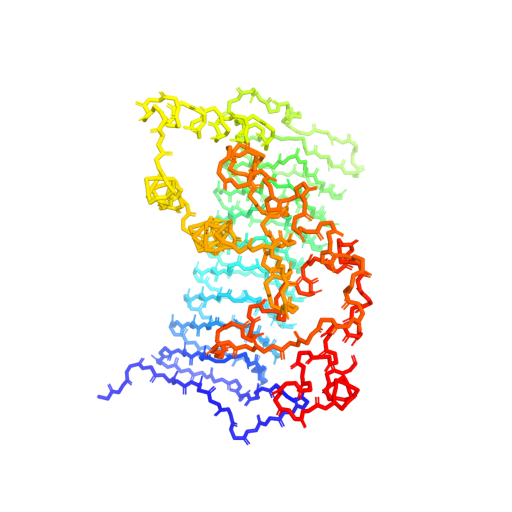-4.592 7.547 -0.736 1.00 90.81 103 ILE A CA 1
ATOM 783 C C . ILE A 1 103 ? -5.754 7.679 -1.715 1.00 90.81 103 ILE A C 1
ATOM 785 O O . ILE A 1 103 ? -5.621 8.287 -2.775 1.00 90.81 103 ILE A O 1
ATOM 789 N N . VAL A 1 104 ? -6.910 7.145 -1.328 1.00 87.62 104 VAL A N 1
ATOM 790 C CA . VAL A 1 104 ? -8.192 7.365 -1.998 1.00 87.62 104 VAL A CA 1
ATOM 791 C C . VAL A 1 104 ? -9.202 7.859 -0.970 1.00 87.62 104 VAL A C 1
ATOM 793 O O . VAL A 1 104 ? -9.405 7.193 0.045 1.00 87.62 104 VAL A O 1
ATOM 796 N N . ALA A 1 105 ? -9.832 9.006 -1.217 1.00 89.25 105 ALA A N 1
ATOM 797 C CA . ALA A 1 105 ? -10.801 9.615 -0.302 1.00 89.25 105 ALA A CA 1
ATOM 798 C C . ALA A 1 105 ? -11.944 10.320 -1.050 1.00 89.25 105 ALA A C 1
ATOM 800 O O . ALA A 1 105 ? -11.829 10.605 -2.247 1.00 89.25 105 ALA A O 1
ATOM 801 N N . ASN A 1 106 ? -13.045 10.625 -0.352 1.00 85.25 106 ASN A N 1
ATOM 802 C CA . ASN A 1 106 ? -14.041 11.552 -0.887 1.00 85.25 106 ASN A CA 1
ATOM 803 C C . ASN A 1 106 ? -13.485 12.979 -0.874 1.00 85.25 106 ASN A C 1
ATOM 805 O O . ASN A 1 106 ? -13.300 13.547 -1.944 1.00 85.25 106 ASN A O 1
ATOM 809 N N . ASP A 1 107 ? -13.134 13.470 0.312 1.00 94.12 107 ASP A N 1
ATOM 810 C CA . ASP A 1 107 ? -12.551 14.786 0.579 1.00 94.12 107 ASP A CA 1
ATOM 811 C C . ASP A 1 107 ? -11.385 14.646 1.571 1.00 94.12 107 ASP A C 1
ATOM 813 O O . ASP A 1 107 ? -11.365 13.693 2.363 1.00 94.12 107 ASP A O 1
ATOM 817 N N . ILE A 1 108 ? -10.412 15.557 1.536 1.00 98.38 108 ILE A N 1
ATOM 818 C CA . ILE A 1 108 ? -9.321 15.592 2.518 1.00 98.38 108 ILE A CA 1
ATOM 819 C C . ILE A 1 108 ? -9.126 17.017 3.028 1.00 98.38 108 ILE A C 1
ATOM 821 O O . ILE A 1 108 ? -8.786 17.902 2.251 1.00 98.38 108 ILE A O 1
ATOM 825 N N . ALA A 1 109 ? -9.218 17.190 4.345 1.00 98.25 109 ALA A N 1
ATOM 826 C CA . ALA A 1 109 ? -8.805 18.387 5.064 1.00 98.25 109 ALA A CA 1
ATOM 827 C C . ALA A 1 109 ? -7.654 18.035 6.016 1.00 98.25 109 ALA A C 1
ATOM 829 O O . ALA A 1 109 ? -7.791 17.169 6.887 1.00 98.25 109 ALA A O 1
ATOM 830 N N . CYS A 1 110 ? -6.499 18.678 5.846 1.00 97.25 110 CYS A N 1
ATOM 831 C CA . CYS A 1 110 ? -5.319 18.366 6.648 1.00 97.25 110 CYS A CA 1
ATOM 832 C C . CYS A 1 110 ? -4.325 19.520 6.775 1.00 97.25 110 CYS A C 1
ATOM 834 O O . CYS A 1 110 ? -4.405 20.506 6.050 1.00 97.25 110 CYS A O 1
ATOM 836 N N . SER A 1 111 ? -3.353 19.408 7.684 1.00 93.75 111 SER A N 1
ATOM 837 C CA . SER A 1 111 ? -2.197 20.317 7.675 1.00 93.75 111 SER A CA 1
ATOM 838 C C . SER A 1 111 ? -1.138 19.818 6.701 1.00 93.75 111 SER A C 1
ATOM 840 O O . SER A 1 111 ? -0.597 20.614 5.934 1.00 93.75 111 SER A O 1
ATOM 842 N N . SER A 1 112 ? -0.857 18.510 6.708 1.00 90.69 112 SER A N 1
ATOM 843 C CA . SER A 1 112 ? 0.149 17.926 5.825 1.00 90.69 112 SER A CA 1
ATOM 844 C C . SER A 1 112 ? -0.146 16.503 5.342 1.00 90.69 112 SER A C 1
ATOM 846 O O . SER A 1 112 ? -0.644 15.652 6.084 1.00 90.69 112 SER A O 1
ATOM 848 N N . ILE A 1 113 ? 0.227 16.233 4.089 1.00 96.50 113 ILE A N 1
ATOM 849 C CA . ILE A 1 113 ? 0.207 14.913 3.450 1.00 96.50 113 ILE A CA 1
ATOM 850 C C . ILE A 1 113 ? 1.605 14.590 2.933 1.00 96.50 113 ILE A C 1
ATOM 852 O O . ILE A 1 113 ? 2.207 15.382 2.210 1.00 96.50 113 ILE A O 1
ATOM 856 N N . SER A 1 114 ? 2.081 13.388 3.243 1.00 91.56 114 SER A N 1
ATOM 857 C CA . SER A 1 114 ? 3.254 12.790 2.615 1.00 91.56 114 SER A CA 1
ATOM 858 C C . SER A 1 114 ? 2.884 11.410 2.078 1.00 91.56 114 SER A C 1
ATOM 860 O O . SER A 1 114 ? 2.489 10.514 2.833 1.00 91.56 114 SER A O 1
ATOM 862 N N . CYS A 1 115 ? 2.959 11.259 0.755 1.00 87.44 115 CYS A N 1
ATOM 863 C CA . CYS A 1 115 ? 2.553 10.048 0.061 1.00 87.44 115 CYS A CA 1
ATOM 864 C C . CYS A 1 115 ? 3.604 9.565 -0.948 1.00 87.44 115 CYS A C 1
ATOM 866 O O . CYS A 1 115 ? 3.998 10.310 -1.837 1.00 87.44 115 CYS A O 1
ATOM 868 N N . SER A 1 116 ? 4.037 8.305 -0.870 1.00 74.81 116 SER A N 1
ATOM 869 C CA . SER A 1 116 ? 5.000 7.739 -1.842 1.00 74.81 116 SER A CA 1
ATOM 870 C C . SER A 1 116 ? 4.350 7.262 -3.151 1.00 74.81 116 SER A C 1
ATOM 872 O O . SER A 1 116 ? 5.010 6.883 -4.119 1.00 74.81 116 SER A O 1
ATOM 874 N N . GLY A 1 117 ? 3.023 7.264 -3.220 1.00 78.94 117 GLY A N 1
ATOM 875 C CA . GLY A 1 117 ? 2.265 6.914 -4.414 1.00 78.94 117 GLY A CA 1
ATOM 876 C C . GLY A 1 117 ? 1.258 7.987 -4.760 1.00 78.94 117 GLY A C 1
ATOM 877 O O . GLY A 1 117 ? 1.558 9.173 -4.642 1.00 78.94 117 GLY A O 1
ATOM 878 N N . ASN A 1 118 ? 0.098 7.590 -5.278 1.00 79.44 118 ASN A N 1
ATOM 879 C CA . ASN A 1 118 ? -0.894 8.538 -5.765 1.00 79.44 118 ASN A CA 1
ATOM 880 C C . ASN A 1 118 ? -1.842 8.984 -4.653 1.00 79.44 118 ASN A C 1
ATOM 882 O O . ASN A 1 118 ? -2.183 8.226 -3.741 1.00 79.44 118 ASN A O 1
ATOM 886 N N . VAL A 1 119 ? -2.339 10.206 -4.808 1.00 90.38 119 VAL A N 1
ATOM 887 C CA . VAL A 1 119 ? -3.426 10.757 -4.000 1.00 90.38 119 VAL A CA 1
ATOM 888 C C . VAL A 1 119 ? -4.601 11.021 -4.932 1.00 90.38 119 VAL A C 1
ATOM 890 O O . VAL A 1 119 ? -4.494 11.828 -5.851 1.00 90.38 119 VAL A O 1
ATOM 893 N N . VAL A 1 120 ? -5.714 10.321 -4.731 1.00 83.31 120 VAL A N 1
ATOM 894 C CA . VAL A 1 120 ? -6.921 10.445 -5.555 1.00 83.31 120 VAL A CA 1
ATOM 895 C C . VAL A 1 120 ? -8.093 10.825 -4.666 1.00 83.31 120 VAL A C 1
ATOM 897 O O . VAL A 1 120 ? -8.564 10.033 -3.853 1.00 83.31 120 VAL A O 1
ATOM 900 N N . VAL A 1 121 ? -8.588 12.040 -4.842 1.00 84.50 121 VAL A N 1
ATOM 901 C CA . VAL A 1 121 ? -9.662 12.609 -4.034 1.00 84.50 121 VAL A CA 1
ATOM 902 C C . VAL A 1 121 ? -10.822 12.980 -4.937 1.00 84.50 121 VAL A C 1
ATOM 904 O O . VAL A 1 121 ? -10.646 13.536 -6.022 1.00 84.50 121 VAL 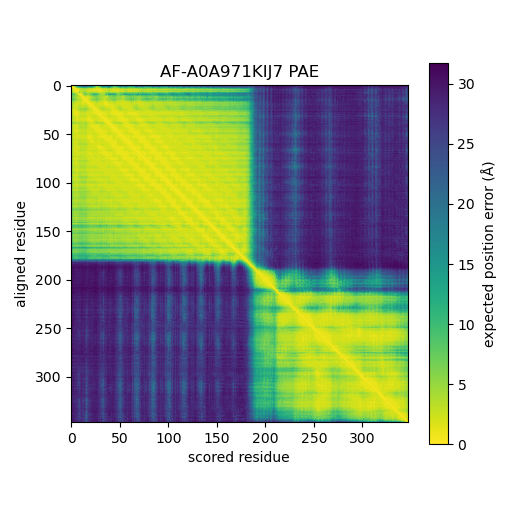A O 1
ATOM 907 N N . ARG A 1 122 ? -12.027 12.590 -4.529 1.00 70.88 122 ARG A N 1
ATOM 908 C CA . ARG A 1 122 ? -13.220 12.731 -5.364 1.00 70.88 122 ARG A CA 1
ATOM 909 C C . ARG A 1 122 ? -13.682 14.178 -5.483 1.00 70.88 122 ARG A C 1
ATOM 911 O O . ARG A 1 122 ? -14.159 14.544 -6.552 1.00 70.88 122 ARG A O 1
ATOM 918 N N . THR A 1 123 ? -13.568 14.948 -4.410 1.00 87.75 123 THR A N 1
ATOM 919 C CA . THR A 1 123 ? -13.943 16.359 -4.346 1.00 87.75 123 THR A CA 1
ATOM 920 C C . THR A 1 123 ? -12.686 17.198 -4.175 1.00 87.75 123 THR A C 1
ATOM 922 O O . THR A 1 123 ? -11.967 17.407 -5.157 1.00 87.75 123 THR A O 1
ATOM 925 N N . THR A 1 124 ? -12.385 17.627 -2.952 1.00 93.62 124 THR A N 1
ATOM 926 C CA . THR A 1 124 ? -11.414 18.678 -2.677 1.00 93.62 124 THR A CA 1
ATOM 927 C C . THR A 1 124 ? -10.297 18.183 -1.765 1.00 93.62 124 THR A C 1
ATOM 929 O O . THR A 1 124 ? -10.502 17.355 -0.877 1.00 93.62 124 THR A O 1
ATOM 932 N N . ILE A 1 125 ? -9.087 18.683 -2.018 1.00 97.75 125 ILE A N 1
ATOM 933 C CA . ILE A 1 125 ? -7.949 18.575 -1.102 1.00 97.75 125 ILE A CA 1
ATOM 934 C C . ILE A 1 125 ? -7.715 19.964 -0.513 1.00 97.75 125 ILE A C 1
ATOM 936 O O . ILE A 1 125 ? -7.341 20.864 -1.257 1.00 97.75 125 ILE A O 1
ATOM 940 N N . ASP A 1 126 ? -7.921 20.132 0.789 1.00 98.06 126 ASP A N 1
ATOM 941 C CA . ASP A 1 126 ? -7.605 21.344 1.550 1.00 98.06 126 ASP A CA 1
ATOM 942 C C . ASP A 1 126 ? -6.413 21.065 2.477 1.00 98.06 126 ASP A C 1
ATOM 944 O O . ASP A 1 126 ? -6.492 20.237 3.394 1.00 98.06 126 ASP A O 1
ATOM 948 N N . VAL A 1 127 ? -5.280 21.715 2.202 1.00 97.12 127 VAL A N 1
ATOM 949 C CA . VAL A 1 127 ? -4.021 21.499 2.923 1.00 97.12 127 VAL A CA 1
ATOM 950 C C . VAL A 1 127 ? -3.464 22.784 3.535 1.00 97.12 127 VAL A C 1
ATOM 952 O O . VAL A 1 127 ? -3.292 23.816 2.885 1.00 97.12 127 VAL A O 1
ATOM 955 N N . GLY A 1 128 ? -3.138 22.716 4.822 1.00 94.00 128 GLY A N 1
ATOM 956 C CA . GLY A 1 128 ? -2.700 23.872 5.595 1.00 94.00 128 GLY A CA 1
ATOM 957 C C . GLY A 1 128 ? -1.233 24.271 5.414 1.00 94.00 128 GLY A C 1
ATOM 958 O O . GLY A 1 128 ? -0.924 25.446 5.646 1.00 94.00 128 GLY A O 1
ATOM 959 N N . GLU A 1 129 ? -0.341 23.329 5.082 1.00 91.62 129 GLU A N 1
ATOM 960 C CA . GLU A 1 129 ? 1.118 23.543 5.048 1.00 91.62 129 GLU A CA 1
ATOM 961 C C . GLU A 1 129 ? 1.857 22.757 3.944 1.00 91.62 129 GLU A C 1
ATOM 963 O O . GLU A 1 129 ? 2.620 23.357 3.188 1.00 91.62 129 GLU A O 1
ATOM 968 N N . ASP A 1 130 ? 1.664 21.437 3.837 1.00 88.25 130 ASP A N 1
ATOM 969 C CA . ASP A 1 130 ? 2.488 20.576 2.966 1.00 88.25 130 ASP A CA 1
ATOM 970 C C . ASP A 1 130 ? 1.660 19.504 2.244 1.00 88.25 130 ASP A C 1
ATOM 972 O O . ASP A 1 130 ? 1.046 18.653 2.883 1.00 88.25 130 ASP A O 1
ATOM 976 N N . LEU A 1 131 ? 1.701 19.465 0.913 1.00 95.50 131 LEU A N 1
ATOM 977 C CA . LEU A 1 131 ? 1.100 18.399 0.105 1.00 95.50 131 LEU A CA 1
ATOM 978 C C . LEU A 1 131 ? 2.154 17.770 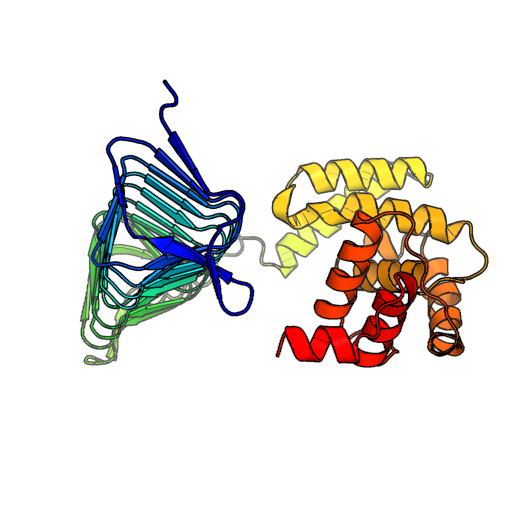-0.795 1.00 95.50 131 LEU A C 1
ATOM 980 O O . LEU A 1 131 ? 2.526 18.342 -1.817 1.00 95.50 131 LEU A O 1
ATOM 984 N N . GLN A 1 132 ? 2.625 16.585 -0.413 1.00 91.94 132 GLN A N 1
ATOM 985 C CA . GLN A 1 132 ? 3.699 15.883 -1.107 1.00 91.94 132 GLN A CA 1
ATOM 986 C C . GLN A 1 132 ? 3.245 14.495 -1.565 1.00 91.94 132 GLN A C 1
ATOM 988 O O . GLN A 1 132 ? 2.762 13.682 -0.774 1.00 91.94 132 GLN A O 1
ATOM 993 N N . SER A 1 133 ? 3.432 14.221 -2.854 1.00 87.38 133 SER A N 1
ATOM 994 C CA . SER A 1 133 ? 3.226 12.920 -3.485 1.00 87.38 133 SER A CA 1
ATOM 995 C C . SER A 1 133 ? 4.396 12.609 -4.419 1.00 87.38 133 SER A C 1
ATOM 997 O O . SER A 1 133 ? 4.707 13.404 -5.298 1.00 87.38 133 SER A O 1
ATOM 999 N N . GLU A 1 134 ? 5.028 11.442 -4.304 1.00 81.50 134 GLU A N 1
ATOM 1000 C CA . GLU A 1 134 ? 6.083 11.041 -5.259 1.00 81.50 134 GLU A CA 1
ATOM 1001 C C . GLU A 1 134 ? 5.519 10.742 -6.664 1.00 81.50 134 GLU A C 1
ATOM 1003 O O . GLU A 1 134 ? 6.241 10.751 -7.667 1.00 81.50 134 GLU A O 1
ATOM 1008 N N . LYS A 1 135 ? 4.207 10.476 -6.764 1.00 83.94 135 LYS A N 1
ATOM 1009 C CA . LYS A 1 135 ? 3.511 10.211 -8.030 1.00 83.94 135 LYS A CA 1
ATOM 1010 C C . LYS A 1 135 ? 2.502 11.314 -8.343 1.00 83.94 135 LYS A C 1
ATOM 1012 O O . LYS A 1 135 ? 2.873 12.482 -8.435 1.00 83.94 135 LYS A O 1
ATOM 1017 N N . SER A 1 136 ? 1.265 10.940 -8.668 1.00 82.50 136 SER A N 1
ATOM 1018 C CA . SER A 1 136 ? 0.260 11.865 -9.167 1.00 82.50 136 SER A CA 1
ATOM 1019 C C . SER A 1 136 ? -0.809 12.176 -8.137 1.00 82.50 136 SER A C 1
ATOM 1021 O O . SER A 1 136 ? -1.253 11.301 -7.396 1.00 82.50 136 SER A O 1
ATOM 1023 N N . ILE A 1 137 ? -1.259 13.427 -8.158 1.00 88.69 137 ILE A N 1
ATOM 1024 C CA . ILE A 1 137 ? -2.379 13.905 -7.351 1.00 88.69 137 ILE A CA 1
ATOM 1025 C C . ILE A 1 137 ? -3.562 14.186 -8.277 1.00 88.69 137 ILE A C 1
ATOM 1027 O O . ILE A 1 137 ? -3.414 14.835 -9.309 1.00 88.69 137 ILE A O 1
ATOM 1031 N N . MET A 1 138 ? -4.746 13.703 -7.932 1.00 81.56 138 MET A N 1
ATOM 1032 C CA . MET A 1 138 ? -5.976 13.996 -8.657 1.00 81.56 138 MET A CA 1
ATOM 1033 C C . MET A 1 138 ? -7.052 14.435 -7.673 1.00 81.56 138 MET A C 1
ATOM 1035 O O . MET A 1 138 ? -7.361 13.693 -6.745 1.00 81.56 138 MET A O 1
ATOM 1039 N N . ALA A 1 139 ? -7.640 15.602 -7.913 1.00 83.44 139 ALA A N 1
ATOM 1040 C CA . ALA A 1 139 ? -8.815 16.096 -7.210 1.00 83.44 139 ALA A CA 1
ATOM 1041 C C . ALA A 1 139 ? -9.962 16.273 -8.212 1.00 83.44 139 ALA A C 1
ATOM 1043 O O . ALA A 1 139 ? -9.792 16.914 -9.253 1.00 83.44 139 ALA A O 1
ATOM 1044 N N . GLY A 1 140 ? -11.113 15.664 -7.929 1.00 60.34 140 GLY A N 1
ATOM 1045 C CA . GLY A 1 140 ? -12.280 15.709 -8.812 1.00 60.34 140 GLY A CA 1
ATOM 1046 C C . GLY A 1 140 ? -13.031 17.043 -8.813 1.00 60.34 140 GLY A C 1
ATOM 1047 O O . GLY A 1 140 ? -13.826 17.260 -9.722 1.00 60.34 140 GLY A O 1
ATOM 1048 N N . GLU A 1 141 ? -12.749 17.930 -7.857 1.00 85.00 141 GLU A N 1
ATOM 1049 C CA . GLU A 1 141 ? -13.131 19.346 -7.871 1.00 85.00 141 GLU A CA 1
ATOM 1050 C C . GLU A 1 141 ? -11.862 20.200 -7.850 1.00 85.00 141 GLU A C 1
ATOM 1052 O O . GLU A 1 141 ? -11.417 20.648 -8.904 1.00 85.00 141 GLU A O 1
ATOM 1057 N N . GLY A 1 142 ? -11.208 20.369 -6.700 1.00 83.06 142 GLY A N 1
ATOM 1058 C CA . GLY A 1 142 ? -10.050 21.253 -6.636 1.00 83.06 142 GLY A CA 1
ATOM 1059 C C . GLY A 1 142 ? -9.048 20.980 -5.530 1.00 83.06 142 GLY A C 1
ATOM 1060 O O . GLY A 1 142 ? -9.225 20.112 -4.677 1.00 83.06 142 GLY A O 1
ATOM 1061 N N . ILE A 1 143 ? -7.946 21.718 -5.589 1.00 95.94 143 ILE A N 1
ATOM 1062 C CA . ILE A 1 143 ? -6.875 21.676 -4.593 1.00 95.94 143 ILE A CA 1
ATOM 1063 C C . ILE A 1 143 ? -6.734 23.087 -4.029 1.00 95.94 143 ILE A C 1
ATOM 1065 O O . ILE A 1 143 ? -6.493 24.033 -4.782 1.00 95.94 143 ILE A O 1
ATOM 1069 N N . LEU A 1 144 ? -6.900 23.205 -2.715 1.00 96.81 144 LEU A N 1
ATOM 1070 C CA . LEU A 1 144 ? -6.762 24.424 -1.930 1.00 96.81 144 LEU A CA 1
ATOM 1071 C C . LEU A 1 144 ? -5.609 24.245 -0.960 1.00 96.81 144 LEU A C 1
ATOM 1073 O O . LEU A 1 144 ? -5.450 23.180 -0.362 1.00 96.81 144 LEU A O 1
ATOM 1077 N N . GLY A 1 145 ? -4.828 25.292 -0.752 1.00 94.44 145 GLY A N 1
ATOM 1078 C CA . GLY A 1 145 ? -3.898 25.269 0.359 1.00 94.44 145 GLY A CA 1
ATOM 1079 C C . GLY A 1 145 ? -2.822 26.320 0.297 1.00 94.44 145 GLY A C 1
ATOM 1080 O O . GLY A 1 145 ? -2.893 27.295 -0.450 1.00 94.44 145 GLY A O 1
ATOM 1081 N N . ARG A 1 146 ? -1.803 26.115 1.121 1.00 92.62 146 ARG A N 1
ATOM 1082 C CA . ARG A 1 146 ? -0.635 26.987 1.179 1.00 92.62 146 ARG A CA 1
ATOM 1083 C C . ARG A 1 146 ? 0.612 26.211 1.568 1.00 92.62 146 ARG A C 1
ATOM 1085 O O . ARG A 1 146 ? 0.515 25.111 2.096 1.00 92.62 146 ARG A O 1
ATOM 1092 N N . GLY A 1 147 ? 1.765 26.849 1.390 1.00 91.50 147 GLY A N 1
ATOM 1093 C CA . GLY A 1 147 ? 3.058 26.325 1.822 1.00 91.50 147 GLY A CA 1
ATOM 1094 C C . GLY A 1 147 ? 3.790 25.622 0.689 1.00 91.50 147 GLY A C 1
ATOM 1095 O O . GLY A 1 147 ? 4.257 26.304 -0.225 1.00 91.50 147 GLY A O 1
ATOM 1096 N N . HIS A 1 148 ? 3.926 24.301 0.753 1.00 91.12 148 HIS A N 1
ATOM 1097 C CA . HIS A 1 148 ? 4.690 23.536 -0.229 1.00 91.12 148 HIS A CA 1
ATOM 1098 C C . HIS A 1 148 ? 3.851 22.429 -0.868 1.00 91.12 148 HIS A C 1
ATOM 1100 O O . HIS A 1 148 ? 3.305 21.553 -0.199 1.00 91.12 148 HIS A O 1
ATOM 1106 N N . PHE A 1 149 ? 3.769 22.467 -2.191 1.00 93.31 149 PHE A N 1
ATOM 1107 C CA . PHE A 1 149 ? 3.133 21.456 -3.016 1.00 93.31 149 PHE A CA 1
ATOM 1108 C C . PHE A 1 149 ? 4.206 20.738 -3.832 1.00 93.31 149 PHE A C 1
ATOM 1110 O O . PHE A 1 149 ? 4.949 21.399 -4.555 1.00 93.31 149 PHE A O 1
ATOM 1117 N N . SER A 1 150 ? 4.251 19.407 -3.780 1.00 89.06 150 SER A N 1
ATOM 1118 C CA . SER A 1 150 ? 5.145 18.587 -4.600 1.00 89.06 150 SER A CA 1
ATOM 1119 C C . SER A 1 150 ? 4.428 17.363 -5.163 1.00 89.06 150 SER A C 1
ATOM 1121 O O . SER A 1 150 ? 3.868 16.562 -4.414 1.00 89.06 150 SER A O 1
ATOM 1123 N N . ALA A 1 151 ? 4.434 17.219 -6.488 1.00 85.19 151 ALA A N 1
ATOM 1124 C CA . ALA A 1 151 ? 3.930 16.037 -7.181 1.00 85.19 151 ALA A CA 1
ATOM 1125 C C . ALA A 1 151 ? 4.580 15.872 -8.557 1.00 85.19 151 ALA A C 1
ATOM 1127 O O . ALA A 1 151 ? 4.940 16.850 -9.211 1.00 85.19 151 ALA A O 1
ATOM 1128 N N . LYS A 1 152 ? 4.636 14.643 -9.085 1.00 77.62 152 LYS A N 1
ATOM 1129 C CA . LYS A 1 152 ? 5.085 14.418 -10.471 1.00 77.62 152 LYS A CA 1
ATOM 1130 C C . LYS A 1 152 ? 4.186 15.148 -11.467 1.00 77.62 152 LYS A C 1
ATOM 1132 O O . LYS A 1 152 ? 4.662 15.851 -12.355 1.00 77.62 152 LYS A O 1
ATOM 1137 N N . ASN A 1 153 ? 2.880 14.946 -11.321 1.00 78.56 153 ASN A N 1
ATOM 1138 C CA . ASN A 1 153 ? 1.838 15.692 -12.017 1.00 78.56 153 ASN A CA 1
ATOM 1139 C C . ASN A 1 153 ? 0.609 15.756 -11.118 1.00 78.56 153 ASN A C 1
ATOM 1141 O O . ASN A 1 153 ? 0.332 14.789 -10.407 1.00 78.56 153 ASN A O 1
ATOM 1145 N N . ALA A 1 154 ? -0.174 16.818 -11.233 1.00 82.44 154 ALA A N 1
ATOM 1146 C CA . ALA A 1 154 ? -1.469 16.894 -10.595 1.00 82.44 154 ALA A CA 1
ATOM 1147 C C . ALA A 1 154 ? -2.566 17.379 -11.531 1.00 82.44 154 ALA A C 1
ATOM 1149 O O . ALA A 1 154 ? -2.315 18.110 -12.491 1.00 82.44 154 ALA A O 1
ATOM 1150 N N . VAL A 1 155 ? -3.786 16.941 -11.247 1.00 72.00 155 VAL A N 1
ATOM 1151 C CA . VAL A 1 155 ? -4.989 17.333 -11.974 1.00 72.00 155 VAL A CA 1
ATOM 1152 C C . VAL A 1 155 ? -6.029 17.797 -10.967 1.00 72.00 155 VAL A C 1
ATOM 1154 O O . VAL A 1 155 ? -6.407 17.036 -10.078 1.00 72.00 155 VAL A O 1
ATOM 1157 N N . ALA A 1 156 ? -6.495 19.026 -11.141 1.00 78.75 156 ALA A N 1
ATOM 1158 C CA . ALA A 1 156 ? -7.691 19.558 -10.509 1.00 78.75 156 ALA A CA 1
ATOM 1159 C C . ALA A 1 156 ? -8.743 19.768 -11.603 1.00 78.75 156 ALA A C 1
ATOM 1161 O O . ALA A 1 156 ? -8.419 20.218 -12.704 1.00 78.75 156 ALA A O 1
ATOM 1162 N N . VAL A 1 157 ? -9.994 19.395 -11.356 1.00 66.00 157 VAL A N 1
ATOM 1163 C CA . VAL A 1 157 ? -11.030 19.511 -12.393 1.00 66.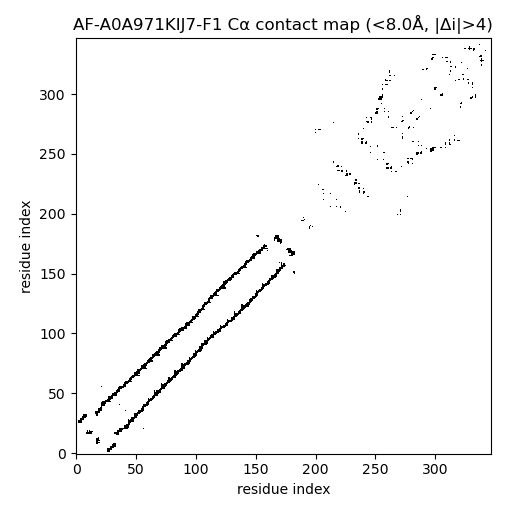00 157 VAL A CA 1
ATOM 1164 C C . VAL A 1 157 ? -11.508 20.951 -12.531 1.00 66.00 157 VAL A C 1
ATOM 1166 O O . VAL A 1 157 ? -11.562 21.452 -13.646 1.00 66.00 157 VAL A O 1
ATOM 1169 N N . GLU A 1 158 ? -11.825 21.608 -11.422 1.00 78.38 158 GLU A N 1
ATOM 1170 C CA . GLU A 1 158 ? -12.467 22.921 -11.371 1.00 78.38 158 GLU A CA 1
ATOM 1171 C C . GLU A 1 158 ? -11.502 24.034 -10.965 1.00 78.38 158 GLU A C 1
ATOM 1173 O O . GLU A 1 158 ? -11.489 25.077 -11.609 1.00 78.38 158 GLU A O 1
ATOM 1178 N N . TYR A 1 159 ? -10.702 23.840 -9.913 1.00 89.81 159 TYR A N 1
ATOM 1179 C CA . TYR A 1 159 ? -9.848 24.910 -9.395 1.00 89.81 159 TYR A CA 1
ATOM 1180 C C . TYR A 1 159 ? -8.559 24.407 -8.739 1.00 89.81 159 TYR A C 1
ATOM 1182 O O . TYR A 1 159 ? -8.541 23.416 -8.006 1.00 89.81 159 TYR A O 1
ATOM 1190 N N . PHE A 1 160 ? -7.473 25.138 -8.959 1.00 93.88 160 PHE A N 1
ATOM 1191 C CA . PHE A 1 160 ? -6.231 25.026 -8.204 1.00 93.88 160 PHE A CA 1
ATOM 1192 C C . PHE A 1 160 ? -5.899 26.385 -7.575 1.00 93.88 160 PHE A C 1
ATOM 1194 O O . PHE A 1 160 ? -5.455 27.307 -8.260 1.00 93.88 160 PHE A O 1
ATOM 1201 N N . ASP A 1 161 ? -6.114 26.510 -6.264 1.00 95.06 161 ASP A N 1
ATOM 1202 C CA . ASP A 1 161 ? -5.832 27.728 -5.494 1.00 95.06 161 ASP A CA 1
ATOM 1203 C C . ASP A 1 161 ? -4.831 27.408 -4.379 1.00 95.06 161 ASP A C 1
ATOM 1205 O O . ASP A 1 161 ? -5.190 27.007 -3.271 1.00 95.06 161 ASP A O 1
ATOM 1209 N N . PHE A 1 162 ? -3.545 27.519 -4.713 1.00 94.94 162 PHE A N 1
ATOM 1210 C CA . PHE A 1 162 ? -2.453 27.181 -3.807 1.00 94.94 162 PHE A CA 1
ATOM 1211 C C . PHE A 1 162 ? -1.513 28.369 -3.595 1.00 94.94 162 PHE A C 1
ATOM 1213 O O . PHE A 1 162 ? -0.822 28.820 -4.514 1.00 94.94 162 PHE A O 1
ATOM 1220 N N . GLU A 1 163 ? -1.442 28.857 -2.357 1.00 92.56 163 GLU A N 1
ATOM 1221 C CA . GLU A 1 163 ? -0.550 29.944 -1.955 1.00 92.56 163 GLU A CA 1
ATOM 1222 C C . GLU A 1 163 ? 0.806 29.398 -1.489 1.00 92.56 163 GLU A C 1
ATOM 1224 O O . GLU A 1 163 ? 1.028 29.140 -0.303 1.00 92.56 163 GLU A O 1
ATOM 1229 N N . GLY A 1 164 ? 1.764 29.233 -2.398 1.00 88.94 164 GLY A N 1
ATOM 1230 C CA . GLY A 1 164 ? 3.072 28.732 -1.991 1.00 88.94 164 GLY A CA 1
ATOM 1231 C C . GLY A 1 164 ? 3.989 28.301 -3.119 1.00 88.94 164 GLY A C 1
ATOM 1232 O O . GLY A 1 164 ? 3.851 28.724 -4.267 1.00 88.94 164 GLY A O 1
ATOM 1233 N N . GLU A 1 165 ? 4.959 27.469 -2.759 1.00 88.25 165 GLU A N 1
ATOM 1234 C CA . GLU A 1 165 ? 5.828 26.798 -3.713 1.00 88.25 165 GLU A CA 1
ATOM 1235 C C . GLU A 1 165 ? 5.079 25.626 -4.352 1.00 88.25 165 GLU A C 1
ATOM 1237 O O . GLU A 1 165 ? 4.519 24.787 -3.652 1.00 88.25 165 GLU A O 1
ATOM 1242 N N . VAL A 1 166 ? 5.079 25.573 -5.686 1.00 88.94 166 VAL A N 1
ATOM 1243 C CA . VAL A 1 166 ? 4.456 24.499 -6.466 1.00 88.94 166 VAL A CA 1
ATOM 1244 C C . VAL A 1 166 ? 5.532 23.812 -7.296 1.00 88.94 166 VAL A C 1
ATOM 1246 O O . VAL A 1 166 ? 6.011 24.349 -8.298 1.00 88.94 166 VAL A O 1
ATOM 1249 N N . LEU A 1 167 ? 5.911 22.618 -6.857 1.00 82.56 167 LEU A N 1
ATOM 1250 C CA . LEU A 1 167 ? 6.889 21.739 -7.474 1.00 82.56 167 LEU A CA 1
ATOM 1251 C C . LEU A 1 167 ? 6.179 20.617 -8.238 1.00 82.56 167 LEU A C 1
ATOM 1253 O O . LEU A 1 167 ? 5.762 19.614 -7.670 1.00 82.56 167 LEU A O 1
ATOM 1257 N N . GLY A 1 168 ? 6.063 20.770 -9.556 1.00 73.81 168 GLY A N 1
ATOM 1258 C CA . GLY A 1 168 ? 5.355 19.810 -10.400 1.0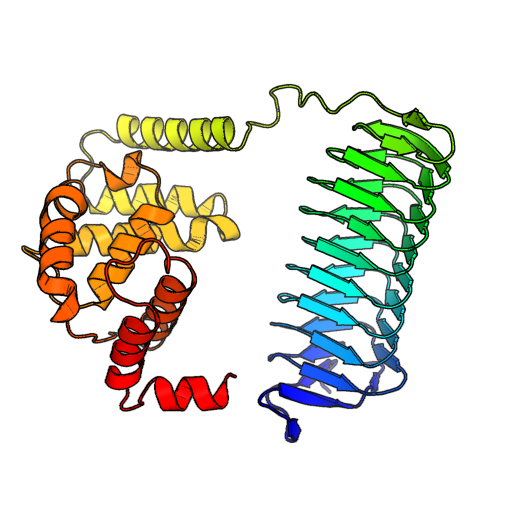0 73.81 168 GLY A CA 1
ATOM 1259 C C . GLY A 1 168 ? 4.354 20.473 -11.327 1.00 73.81 168 GLY A C 1
ATOM 1260 O O . GLY A 1 168 ? 3.937 21.609 -11.107 1.00 73.81 168 GLY A O 1
ATOM 1261 N N . LYS A 1 169 ? 3.949 19.748 -12.375 1.00 77.94 169 LYS A N 1
ATOM 1262 C CA . LYS A 1 169 ? 2.935 20.258 -13.300 1.00 77.94 169 LYS A CA 1
ATOM 1263 C C . LYS A 1 169 ? 1.551 20.024 -12.721 1.00 77.94 169 LYS A C 1
ATOM 1265 O O . LYS A 1 169 ? 1.151 18.868 -12.589 1.00 77.94 169 LYS A O 1
ATOM 1270 N N . VAL A 1 170 ? 0.795 21.088 -12.487 1.00 84.56 170 VAL A N 1
ATOM 1271 C CA . VAL A 1 170 ? -0.630 20.995 -12.158 1.00 84.56 170 VAL A CA 1
ATOM 1272 C C . VAL A 1 170 ? -1.463 21.459 -13.342 1.00 84.56 170 VAL A C 1
ATOM 1274 O O . VAL A 1 170 ? -1.162 22.488 -13.940 1.00 84.56 170 VAL A O 1
ATOM 1277 N N . MET A 1 171 ? -2.490 20.696 -13.700 1.00 70.50 171 MET A N 1
ATOM 1278 C CA . MET A 1 171 ? -3.453 21.040 -14.742 1.00 70.50 171 MET A CA 1
ATOM 1279 C C . MET A 1 171 ? -4.828 21.250 -14.115 1.00 70.50 171 MET A C 1
ATOM 1281 O O . MET A 1 171 ? -5.357 20.336 -13.485 1.00 70.50 171 MET A O 1
ATOM 1285 N N . GLU A 1 172 ? -5.395 22.434 -14.315 1.00 81.88 172 GLU A N 1
ATOM 1286 C CA . GLU A 1 172 ? -6.788 22.745 -14.000 1.00 81.88 172 GLU A CA 1
ATOM 1287 C C . GLU A 1 172 ? -7.620 22.601 -15.276 1.00 81.88 172 GLU A C 1
ATOM 1289 O O . GLU A 1 172 ? -7.358 23.280 -16.270 1.00 81.88 172 GLU A O 1
ATOM 1294 N N . LEU A 1 173 ? -8.582 21.677 -15.283 1.00 58.84 173 LEU A N 1
ATOM 1295 C CA . LEU A 1 173 ? -9.287 21.301 -16.513 1.00 58.84 173 LEU A CA 1
ATOM 1296 C C . LEU A 1 173 ? -10.373 22.300 -16.934 1.00 58.84 173 LEU A C 1
ATOM 1298 O O . LEU A 1 173 ? -10.598 22.450 -18.131 1.00 58.84 173 LEU A O 1
ATOM 1302 N N . ASP A 1 174 ? -11.042 22.978 -15.997 1.00 65.38 174 ASP A N 1
ATOM 1303 C CA . ASP A 1 174 ? -12.152 23.890 -16.321 1.00 65.38 174 ASP A CA 1
ATOM 1304 C C . ASP A 1 174 ? -11.677 25.159 -17.048 1.00 65.38 174 ASP A C 1
ATOM 1306 O O . ASP A 1 174 ? -12.365 25.686 -17.926 1.00 65.38 174 ASP A O 1
ATOM 1310 N N . THR A 1 175 ? -10.460 25.623 -16.748 1.00 74.62 175 THR A N 1
ATOM 1311 C CA . THR A 1 175 ? -9.865 26.811 -17.384 1.00 74.62 175 THR A CA 1
ATOM 1312 C C . THR A 1 175 ? -8.728 26.500 -18.358 1.00 74.62 175 THR A C 1
ATOM 1314 O O . THR A 1 175 ? -8.188 27.426 -18.971 1.00 74.62 175 THR A O 1
ATOM 1317 N N . ASP A 1 176 ? -8.347 25.224 -18.503 1.00 72.38 176 ASP A N 1
ATOM 1318 C CA . ASP A 1 176 ? -7.112 24.772 -19.165 1.00 72.38 176 ASP A CA 1
ATOM 1319 C C . ASP A 1 176 ? -5.832 25.424 -18.585 1.00 72.38 176 ASP A C 1
ATOM 1321 O O . ASP A 1 176 ? -4.773 25.452 -19.230 1.00 72.38 176 ASP A O 1
ATOM 1325 N N . ALA A 1 177 ? -5.902 25.977 -17.367 1.00 72.19 177 ALA A N 1
ATOM 1326 C CA . ALA A 1 177 ? -4.752 26.578 -16.715 1.00 72.19 177 ALA A CA 1
ATOM 1327 C C . ALA A 1 177 ? -3.730 25.507 -16.323 1.00 72.19 177 ALA A C 1
ATOM 1329 O O . ALA A 1 177 ? -4.038 24.358 -16.004 1.00 72.19 177 ALA A O 1
ATOM 1330 N N . THR A 1 178 ? -2.460 25.892 -16.369 1.00 80.50 178 THR A N 1
ATOM 1331 C CA . THR A 1 178 ? -1.357 25.059 -15.899 1.00 80.50 178 THR A CA 1
ATOM 1332 C C . THR A 1 178 ? -0.570 25.851 -14.869 1.00 80.50 178 THR A C 1
ATOM 1334 O O . THR A 1 178 ? -0.216 27.004 -15.125 1.00 80.50 178 THR A O 1
ATOM 1337 N N . PHE A 1 179 ? -0.288 25.226 -13.732 1.00 83.38 179 PHE A N 1
ATOM 1338 C CA . PHE A 1 179 ? 0.471 25.809 -12.632 1.00 83.38 179 PHE A CA 1
ATOM 1339 C C . PHE A 1 179 ? 1.733 24.996 -12.372 1.00 83.38 179 PHE A C 1
ATOM 1341 O O . PHE A 1 179 ? 1.786 23.796 -12.658 1.00 83.38 179 PHE A O 1
ATOM 1348 N N . GLY A 1 180 ? 2.740 25.675 -11.824 1.00 77.44 180 GLY A N 1
ATOM 1349 C CA . GLY A 1 180 ? 4.075 25.118 -11.667 1.00 77.44 180 GLY A CA 1
ATOM 1350 C C . GLY A 1 180 ? 4.765 24.871 -13.010 1.00 77.44 180 GLY A C 1
ATOM 1351 O O . GLY A 1 180 ? 4.170 24.930 -14.089 1.00 77.44 180 GLY A O 1
ATOM 1352 N N . GLU A 1 181 ? 6.057 24.598 -12.943 1.00 64.75 181 GLU A N 1
ATOM 1353 C CA . GLU A 1 181 ? 6.761 23.998 -14.069 1.00 64.75 181 GLU A CA 1
ATOM 1354 C C . GLU A 1 181 ? 6.636 22.478 -13.943 1.00 64.75 181 GLU A C 1
ATOM 1356 O O . GLU A 1 181 ? 6.577 21.962 -12.819 1.00 64.75 181 GLU A O 1
ATOM 1361 N N . PRO A 1 182 ? 6.615 21.728 -15.062 1.00 54.72 182 PRO A N 1
ATOM 1362 C CA . PRO A 1 182 ? 6.842 20.300 -14.992 1.00 54.72 182 PRO A CA 1
ATOM 1363 C C . PRO A 1 182 ? 8.025 20.048 -14.085 1.00 54.72 182 PRO A C 1
ATOM 1365 O O . PRO A 1 182 ? 9.062 20.697 -14.228 1.00 54.72 182 PRO A O 1
ATOM 1368 N N . HIS A 1 183 ? 7.868 19.088 -13.181 1.00 45.31 183 HIS A N 1
ATOM 1369 C CA . HIS A 1 183 ? 9.020 18.457 -12.579 1.00 45.31 183 HIS A CA 1
ATOM 1370 C C . HIS A 1 183 ? 9.776 17.773 -13.734 1.00 45.31 183 HIS A C 1
ATOM 1372 O O . HIS A 1 183 ? 9.629 16.584 -14.003 1.00 45.31 183 HIS A O 1
ATOM 1378 N N . THR A 1 184 ? 10.564 18.538 -14.497 1.00 44.25 184 THR A N 1
ATOM 1379 C CA . THR A 1 184 ? 11.803 18.022 -15.046 1.00 44.25 184 THR A CA 1
ATOM 1380 C C . THR A 1 184 ? 12.600 17.764 -13.803 1.00 44.25 184 THR A C 1
ATOM 1382 O O . THR A 1 184 ? 13.160 18.712 -13.261 1.00 44.25 184 THR A O 1
ATOM 1385 N N . VAL A 1 185 ? 12.529 16.533 -13.303 1.00 40.75 185 VAL A N 1
ATOM 1386 C CA . VAL A 1 185 ? 13.412 16.046 -12.252 1.00 40.75 185 VAL A CA 1
ATOM 1387 C C . VAL A 1 185 ? 14.799 16.573 -12.631 1.00 40.75 185 VAL A C 1
ATOM 1389 O O . VAL A 1 185 ? 15.344 16.141 -13.655 1.00 40.75 185 VAL A O 1
ATOM 1392 N N . PRO A 1 186 ? 15.335 17.598 -11.938 1.00 35.81 186 PRO A N 1
ATOM 1393 C CA . PRO A 1 186 ? 16.746 17.889 -12.057 1.00 35.81 186 PRO A CA 1
ATOM 1394 C C . PRO A 1 186 ? 17.424 16.580 -11.643 1.00 35.81 186 PRO A C 1
ATOM 1396 O O . PRO A 1 186 ? 16.920 15.930 -10.727 1.00 35.81 186 PRO A O 1
ATOM 1399 N N . PRO A 1 187 ? 18.491 16.139 -12.318 1.00 37.38 187 PRO A N 1
ATOM 1400 C CA . PRO A 1 187 ? 19.121 14.844 -12.069 1.00 37.38 187 PRO A CA 1
ATOM 1401 C C . PRO A 1 187 ? 19.873 14.830 -10.723 1.00 37.38 187 PRO A C 1
ATOM 1403 O O . PRO A 1 187 ? 21.086 14.655 -10.680 1.00 37.38 187 PRO A O 1
ATOM 1406 N N . GLU A 1 188 ? 19.161 15.064 -9.623 1.00 43.88 188 GLU A N 1
ATOM 1407 C CA . GLU A 1 188 ? 19.625 14.963 -8.241 1.00 43.88 188 GLU A CA 1
ATOM 1408 C C . GLU A 1 188 ? 18.665 14.177 -7.338 1.00 43.88 188 GLU A C 1
ATOM 1410 O O . GLU A 1 188 ? 19.025 13.888 -6.202 1.00 43.88 188 GLU A O 1
ATOM 1415 N N . GLU A 1 189 ? 17.535 13.684 -7.852 1.00 43.16 189 GLU A N 1
ATOM 1416 C CA . GLU A 1 189 ? 17.112 12.340 -7.471 1.00 43.16 189 GLU A CA 1
ATOM 1417 C C . GLU A 1 189 ? 17.645 11.398 -8.531 1.00 43.16 189 GLU A C 1
ATOM 1419 O O . GLU A 1 189 ? 17.243 11.418 -9.695 1.00 43.16 189 GLU A O 1
ATOM 1424 N N . VAL A 1 190 ? 18.635 10.628 -8.101 1.00 44.44 190 VAL A N 1
ATOM 1425 C CA . VAL A 1 190 ? 19.097 9.411 -8.744 1.00 44.44 190 VAL A CA 1
ATOM 1426 C C . VAL A 1 190 ? 17.835 8.679 -9.230 1.00 44.44 190 VAL A C 1
ATOM 1428 O O . VAL A 1 190 ? 17.076 8.180 -8.401 1.00 44.44 190 VAL A O 1
ATOM 1431 N N . SER A 1 191 ? 17.536 8.692 -10.541 1.00 40.72 191 SER A N 1
ATOM 1432 C CA . SER A 1 191 ? 16.375 7.973 -11.094 1.00 40.72 191 SER A CA 1
ATOM 1433 C C . SER A 1 191 ? 16.405 6.521 -10.615 1.00 40.72 191 SER A C 1
ATOM 1435 O O . SER A 1 191 ? 17.464 6.077 -10.212 1.00 40.72 191 SER A O 1
ATOM 1437 N N . PHE A 1 192 ? 15.336 5.718 -10.659 1.00 40.00 192 PHE A N 1
ATOM 1438 C CA . PHE A 1 192 ? 15.497 4.292 -10.300 1.00 40.00 192 PHE A CA 1
ATOM 1439 C C . PHE A 1 192 ? 16.683 3.648 -11.043 1.00 40.00 192 PHE A C 1
ATOM 1441 O O . PHE A 1 192 ? 17.420 2.880 -10.441 1.00 40.00 192 PHE A O 1
ATOM 1448 N N . ASP A 1 193 ? 16.940 4.055 -12.288 1.00 40.41 193 ASP A N 1
ATOM 1449 C CA . ASP A 1 193 ? 18.106 3.628 -13.059 1.00 40.41 193 ASP A CA 1
ATOM 1450 C C . ASP A 1 193 ? 19.422 4.221 -12.542 1.00 40.41 193 ASP A C 1
ATOM 1452 O O . ASP A 1 193 ? 20.417 3.510 -12.521 1.00 40.41 193 ASP A O 1
ATOM 1456 N N . ASP A 1 194 ? 19.457 5.470 -12.072 1.00 42.50 194 ASP A N 1
ATOM 1457 C CA . ASP A 1 194 ? 20.661 6.064 -11.484 1.00 42.50 194 ASP A CA 1
ATOM 1458 C C . ASP A 1 194 ? 20.873 5.633 -10.014 1.00 42.50 194 ASP A C 1
ATOM 1460 O O . ASP A 1 194 ? 22.011 5.536 -9.580 1.00 42.50 194 ASP A O 1
ATOM 1464 N N . ALA A 1 195 ? 19.822 5.377 -9.230 1.00 40.94 195 ALA A N 1
ATOM 1465 C CA . ALA A 1 195 ? 19.818 4.841 -7.867 1.00 40.94 195 ALA A CA 1
ATOM 1466 C C . ALA A 1 195 ? 20.213 3.371 -7.899 1.00 40.94 195 ALA A C 1
ATOM 1468 O O . ALA A 1 195 ? 21.070 2.950 -7.129 1.00 40.94 195 ALA A O 1
ATOM 1469 N N . SER A 1 196 ? 19.656 2.619 -8.854 1.00 44.66 196 SER A N 1
ATOM 1470 C CA . SER A 1 196 ? 20.141 1.303 -9.244 1.00 44.66 196 SER A CA 1
ATOM 1471 C C . SER A 1 196 ? 21.580 1.422 -9.715 1.00 44.66 196 SER A C 1
ATOM 1473 O O . SER A 1 196 ? 22.399 0.691 -9.200 1.00 44.66 196 SER A O 1
ATOM 1475 N N . ALA A 1 197 ? 21.965 2.377 -10.567 1.00 52.50 197 ALA A N 1
ATOM 1476 C CA . ALA A 1 197 ? 23.359 2.538 -10.991 1.00 52.50 197 ALA A CA 1
ATOM 1477 C C . ALA A 1 197 ? 24.291 2.961 -9.849 1.00 52.50 197 ALA A C 1
ATOM 1479 O O . ALA A 1 197 ? 25.445 2.558 -9.842 1.00 52.50 197 ALA A O 1
ATOM 1480 N N . MET A 1 198 ? 23.834 3.738 -8.867 1.00 49.72 198 MET A N 1
ATOM 1481 C CA . MET A 1 198 ? 24.602 4.105 -7.678 1.00 49.72 198 MET A CA 1
ATOM 1482 C C . MET A 1 198 ? 24.716 2.925 -6.722 1.00 49.72 198 MET A C 1
ATOM 1484 O O . MET A 1 198 ? 25.785 2.726 -6.155 1.00 49.72 198 MET A O 1
ATOM 1488 N N . LEU A 1 199 ? 23.658 2.130 -6.564 1.00 50.62 199 LEU A N 1
ATOM 1489 C CA . LEU A 1 199 ? 23.661 0.892 -5.795 1.00 50.62 199 LEU A CA 1
ATOM 1490 C C . LEU A 1 199 ? 24.553 -0.152 -6.472 1.00 50.62 199 LEU A C 1
ATOM 1492 O O . LEU A 1 199 ? 25.425 -0.689 -5.809 1.00 50.62 199 LEU A O 1
ATOM 1496 N N . LYS A 1 200 ? 24.422 -0.349 -7.787 1.00 58.91 200 LYS A N 1
ATOM 1497 C CA . LYS A 1 200 ? 25.282 -1.163 -8.657 1.00 58.91 200 LYS A CA 1
ATOM 1498 C C . LYS A 1 200 ? 26.729 -0.704 -8.553 1.00 58.91 200 LYS A C 1
ATOM 1500 O O . LYS A 1 200 ? 27.577 -1.502 -8.198 1.00 58.91 200 LYS A O 1
ATOM 1505 N N . ARG A 1 201 ? 27.016 0.593 -8.712 1.00 63.16 201 ARG A N 1
ATOM 1506 C CA . ARG A 1 201 ? 28.372 1.149 -8.562 1.00 63.16 201 ARG A CA 1
ATOM 1507 C C . ARG A 1 201 ? 28.903 0.965 -7.146 1.00 63.16 201 ARG A C 1
ATOM 1509 O O . ARG A 1 201 ? 30.084 0.717 -6.981 1.00 63.16 201 ARG A O 1
ATOM 1516 N N . LYS A 1 202 ? 28.061 1.068 -6.116 1.00 59.34 202 LYS A N 1
ATOM 1517 C CA . LYS A 1 202 ? 28.458 0.842 -4.719 1.00 59.34 202 LYS A CA 1
ATOM 1518 C C . LYS A 1 202 ? 28.689 -0.644 -4.429 1.00 59.34 202 LYS A C 1
ATOM 1520 O O . LYS A 1 202 ? 29.626 -0.957 -3.709 1.00 59.34 202 LYS A O 1
ATOM 1525 N N . ILE A 1 203 ? 27.903 -1.543 -5.024 1.00 62.28 203 ILE A N 1
ATOM 1526 C CA . ILE A 1 203 ? 28.128 -2.994 -5.021 1.00 62.28 203 ILE A CA 1
ATOM 1527 C C . ILE A 1 203 ? 29.452 -3.296 -5.729 1.00 62.28 203 ILE A C 1
ATOM 1529 O O . ILE A 1 203 ? 30.327 -3.894 -5.121 1.00 62.28 203 ILE A O 1
ATOM 1533 N N . GLU A 1 204 ? 29.655 -2.813 -6.956 1.00 65.06 204 GLU A N 1
ATOM 1534 C CA . GLU A 1 204 ? 30.894 -2.977 -7.726 1.00 65.06 204 GLU A CA 1
ATOM 1535 C C . GLU A 1 204 ? 32.111 -2.393 -7.003 1.00 65.06 204 GLU A C 1
ATOM 1537 O O . GLU A 1 204 ? 33.152 -3.036 -6.957 1.00 65.06 204 GLU A O 1
ATOM 1542 N N . GLU A 1 205 ? 32.005 -1.197 -6.416 1.00 66.12 205 GLU A N 1
ATOM 1543 C CA . GLU A 1 205 ? 33.082 -0.562 -5.650 1.00 66.12 205 GLU A CA 1
ATOM 1544 C C . GLU A 1 205 ? 33.428 -1.370 -4.393 1.00 66.12 205 GLU A C 1
ATOM 1546 O O . GLU A 1 205 ? 34.610 -1.524 -4.082 1.00 66.12 205 GLU A O 1
ATOM 1551 N N . GLU A 1 206 ? 32.436 -1.878 -3.657 1.00 58.94 206 GLU A N 1
ATOM 1552 C CA . GLU A 1 206 ? 32.675 -2.692 -2.459 1.00 58.94 206 GLU A CA 1
ATOM 1553 C C . GLU A 1 206 ? 33.212 -4.087 -2.817 1.00 58.94 206 GLU A C 1
ATOM 1555 O O . GLU A 1 206 ? 34.163 -4.538 -2.178 1.00 58.94 206 GLU A O 1
ATOM 1560 N N . LEU A 1 207 ? 32.713 -4.720 -3.886 1.00 61.44 207 LEU A N 1
ATOM 1561 C CA . LEU A 1 207 ? 33.251 -5.975 -4.429 1.00 61.44 207 LEU A CA 1
ATOM 1562 C C . LEU A 1 207 ? 34.695 -5.790 -4.942 1.00 61.44 207 LEU A C 1
ATOM 1564 O O . LEU A 1 207 ? 35.581 -6.567 -4.596 1.00 61.44 207 LEU A O 1
ATOM 1568 N N . GLN A 1 208 ? 34.987 -4.714 -5.685 1.00 63.28 208 GLN A N 1
ATOM 1569 C CA . GLN A 1 208 ? 36.341 -4.406 -6.177 1.00 63.28 208 GLN A CA 1
ATOM 1570 C C . GLN A 1 208 ? 37.327 -4.050 -5.056 1.00 63.28 208 GLN A C 1
ATOM 1572 O O . GLN A 1 208 ? 38.503 -4.408 -5.144 1.00 63.28 208 GLN A O 1
ATOM 1577 N N . LYS A 1 209 ? 36.887 -3.338 -4.007 1.00 61.62 209 LYS A N 1
ATOM 1578 C CA . LYS A 1 209 ? 37.725 -3.043 -2.827 1.00 61.62 209 LYS A CA 1
ATOM 1579 C C . LYS A 1 209 ? 38.084 -4.301 -2.049 1.00 61.62 209 LYS A C 1
ATOM 1581 O O . LYS A 1 209 ? 39.143 -4.329 -1.421 1.00 61.62 209 LYS A O 1
ATOM 1586 N N . ALA A 1 210 ? 37.196 -5.289 -2.054 1.00 49.94 210 ALA A N 1
ATOM 1587 C CA . ALA A 1 210 ? 37.367 -6.507 -1.288 1.00 49.94 210 ALA A CA 1
ATOM 1588 C C . ALA A 1 210 ? 38.242 -7.559 -2.014 1.00 49.94 210 ALA A C 1
ATOM 1590 O O . ALA A 1 210 ? 38.865 -8.381 -1.348 1.00 49.94 210 ALA A O 1
ATOM 1591 N N . GLY A 1 211 ? 38.426 -7.451 -3.339 1.00 58.41 211 GLY A N 1
ATOM 1592 C CA . GLY A 1 211 ? 39.308 -8.327 -4.130 1.00 58.41 211 GLY A CA 1
ATOM 1593 C C . GLY A 1 211 ? 38.612 -9.615 -4.588 1.00 58.41 211 GLY A C 1
ATOM 1594 O O . GLY A 1 211 ? 37.395 -9.623 -4.728 1.00 58.41 211 GLY A O 1
ATOM 1595 N N . GLU A 1 212 ? 39.362 -10.702 -4.834 1.00 58.19 212 GLU A N 1
ATOM 1596 C CA . GLU A 1 212 ? 38.771 -12.055 -4.897 1.00 58.19 212 GLU A CA 1
ATOM 1597 C C . GLU A 1 212 ? 38.231 -12.381 -3.500 1.00 58.19 212 GLU A C 1
ATOM 1599 O O . GLU A 1 212 ? 38.982 -12.806 -2.618 1.00 58.19 212 GLU A O 1
ATOM 1604 N N . ILE A 1 213 ? 36.948 -12.103 -3.281 1.00 65.12 213 ILE A N 1
ATOM 1605 C CA . ILE A 1 213 ? 36.268 -12.451 -2.039 1.00 65.12 213 ILE A CA 1
ATOM 1606 C C . ILE A 1 213 ? 35.665 -13.844 -2.147 1.00 65.12 213 ILE A C 1
ATOM 1608 O O . ILE A 1 213 ? 35.076 -14.202 -3.170 1.00 65.12 213 ILE A O 1
ATOM 1612 N N . ASP A 1 214 ? 35.838 -14.619 -1.080 1.00 71.62 214 ASP A N 1
ATOM 1613 C CA . ASP A 1 214 ? 35.187 -15.913 -0.913 1.00 71.62 214 ASP A CA 1
ATOM 1614 C C . ASP A 1 214 ? 33.678 -15.750 -0.656 1.00 71.62 214 ASP A C 1
ATOM 1616 O O . ASP A 1 214 ? 33.148 -14.645 -0.485 1.00 71.62 214 ASP A O 1
ATOM 1620 N N . GLU A 1 215 ? 32.956 -16.864 -0.666 1.00 76.50 215 GLU A N 1
ATOM 1621 C CA . GLU A 1 215 ? 31.500 -16.871 -0.581 1.00 76.50 215 GLU A CA 1
ATOM 1622 C C . GLU A 1 215 ? 30.974 -16.341 0.768 1.00 76.50 215 GLU A C 1
ATOM 1624 O O . GLU A 1 215 ? 29.911 -15.719 0.813 1.00 76.50 215 GLU A O 1
ATOM 1629 N N . GLU A 1 216 ? 31.729 -16.519 1.859 1.00 77.50 216 GLU A N 1
ATOM 1630 C CA . GLU A 1 216 ? 31.380 -15.974 3.180 1.00 77.50 216 GLU A CA 1
ATOM 1631 C C . GLU A 1 216 ? 31.486 -14.442 3.194 1.00 77.50 216 GLU A C 1
ATOM 1633 O O . GLU A 1 216 ? 30.609 -13.748 3.721 1.00 77.50 216 GLU A O 1
ATOM 1638 N N . GLN A 1 217 ? 32.527 -13.900 2.562 1.00 74.81 217 GLN A N 1
ATOM 1639 C CA . GLN A 1 217 ? 32.726 -12.460 2.425 1.00 74.81 217 GLN A CA 1
ATOM 1640 C C . GLN A 1 217 ? 31.680 -11.814 1.510 1.00 74.81 217 GLN A C 1
ATOM 1642 O O . GLN A 1 217 ? 31.222 -10.707 1.808 1.00 74.81 217 GLN A O 1
ATOM 1647 N N . LEU A 1 218 ? 31.244 -12.501 0.447 1.00 77.69 218 LEU A N 1
ATOM 1648 C CA . LEU A 1 218 ? 30.154 -12.032 -0.413 1.00 77.69 218 LEU A CA 1
ATOM 1649 C C . LEU A 1 218 ? 28.856 -11.841 0.386 1.00 77.69 218 LEU A C 1
ATOM 1651 O O . LEU A 1 218 ? 28.246 -10.771 0.325 1.00 77.69 218 LEU A O 1
ATOM 1655 N N . VAL A 1 219 ? 28.463 -12.835 1.189 1.00 80.19 219 VAL A N 1
ATOM 1656 C CA . VAL A 1 219 ? 27.268 -12.739 2.046 1.00 80.19 219 VAL A CA 1
ATOM 1657 C C . VAL A 1 219 ? 27.400 -11.585 3.041 1.00 80.19 219 VAL A C 1
ATOM 1659 O O . VAL A 1 219 ? 26.449 -10.826 3.232 1.00 80.19 219 VAL A O 1
ATOM 1662 N N . GLU A 1 220 ? 28.579 -11.386 3.639 1.00 78.94 220 GLU A N 1
ATOM 1663 C CA . GLU A 1 220 ? 28.797 -10.285 4.583 1.00 78.94 220 GLU A CA 1
ATOM 1664 C C . GLU A 1 220 ? 28.687 -8.900 3.918 1.00 78.94 220 GLU A C 1
ATOM 1666 O O . GLU A 1 220 ? 28.142 -7.965 4.518 1.00 78.94 220 GLU A O 1
ATOM 1671 N N . VAL A 1 221 ? 29.180 -8.754 2.685 1.00 74.38 221 VAL A N 1
ATOM 1672 C CA . VAL A 1 221 ? 29.033 -7.520 1.897 1.00 74.38 221 VAL A CA 1
ATOM 1673 C C . VAL A 1 221 ? 27.558 -7.262 1.594 1.00 74.38 221 VAL A C 1
ATOM 1675 O O . VAL A 1 221 ? 27.064 -6.169 1.876 1.00 74.38 221 VAL A O 1
ATOM 1678 N N . VAL A 1 222 ? 26.822 -8.267 1.110 1.00 76.75 222 VAL A N 1
ATOM 1679 C CA . VAL A 1 222 ? 25.389 -8.114 0.808 1.00 76.75 222 VAL A CA 1
ATOM 1680 C C . VAL A 1 222 ? 24.576 -7.820 2.067 1.00 76.75 222 VAL A C 1
ATOM 1682 O O . VAL A 1 222 ? 23.678 -6.978 2.029 1.00 76.75 222 VAL A O 1
ATOM 1685 N N . ARG A 1 223 ? 24.925 -8.414 3.211 1.00 79.06 223 ARG A N 1
ATOM 1686 C CA . ARG A 1 223 ? 24.320 -8.088 4.510 1.00 79.06 223 ARG A CA 1
ATOM 1687 C C . ARG A 1 223 ? 24.475 -6.607 4.855 1.00 79.06 223 ARG A C 1
ATOM 1689 O O . ARG A 1 223 ? 23.487 -5.949 5.163 1.00 79.06 223 ARG A O 1
ATOM 1696 N N . LYS A 1 224 ? 25.692 -6.057 4.755 1.00 76.75 224 LYS A N 1
ATOM 1697 C CA . LYS A 1 224 ? 25.953 -4.625 5.024 1.00 76.75 224 LYS A CA 1
ATOM 1698 C C . LYS A 1 224 ? 25.165 -3.707 4.088 1.00 76.75 224 LYS A C 1
ATOM 1700 O O . LYS A 1 224 ? 24.725 -2.635 4.496 1.00 76.75 224 LYS A O 1
ATOM 1705 N N . ILE A 1 225 ? 24.975 -4.122 2.837 1.00 69.00 225 ILE A N 1
ATOM 1706 C CA . ILE A 1 225 ? 24.149 -3.390 1.870 1.00 69.00 225 ILE A CA 1
ATOM 1707 C C . ILE A 1 225 ? 22.674 -3.456 2.280 1.00 69.00 225 ILE A C 1
ATOM 1709 O O . ILE A 1 225 ? 22.013 -2.422 2.328 1.00 69.00 225 ILE A O 1
ATOM 1713 N N . SER A 1 226 ? 22.197 -4.638 2.670 1.00 68.62 226 SER A N 1
ATOM 1714 C CA . SER A 1 226 ? 20.816 -4.873 3.111 1.00 68.62 226 SER A CA 1
ATOM 1715 C C . SER A 1 226 ? 20.447 -4.057 4.359 1.00 68.62 226 SER A C 1
ATOM 1717 O O . SER A 1 226 ? 19.314 -3.613 4.499 1.00 68.62 226 SER A O 1
ATOM 1719 N N . GLU A 1 227 ? 21.412 -3.785 5.243 1.00 72.88 227 GLU A N 1
ATOM 1720 C CA . GLU A 1 227 ? 21.233 -2.920 6.423 1.00 72.88 227 GLU A CA 1
ATOM 1721 C C . GLU A 1 227 ? 21.023 -1.435 6.081 1.00 72.88 227 GLU A C 1
ATOM 1723 O O . GLU A 1 227 ? 20.576 -0.671 6.937 1.00 72.88 227 GLU A O 1
ATOM 1728 N N . THR A 1 228 ? 21.346 -1.006 4.855 1.00 61.62 228 THR A N 1
ATOM 1729 C CA . THR A 1 228 ? 21.179 0.396 4.430 1.00 61.62 228 THR A CA 1
ATOM 1730 C C . THR A 1 228 ? 19.702 0.756 4.248 1.00 61.62 228 THR A C 1
ATOM 1732 O O . THR A 1 228 ? 19.326 1.898 4.500 1.00 61.62 228 THR A O 1
ATOM 1735 N N . ASP A 1 229 ? 18.874 -0.215 3.856 1.00 53.44 229 ASP A N 1
ATOM 1736 C CA . ASP A 1 229 ? 17.419 -0.092 3.769 1.00 53.44 229 ASP A CA 1
ATOM 1737 C C . ASP A 1 229 ? 16.781 -1.457 4.062 1.00 53.44 229 ASP A C 1
ATOM 1739 O O . ASP A 1 229 ? 16.573 -2.291 3.178 1.00 53.44 229 ASP A O 1
ATOM 1743 N N . VAL A 1 230 ? 16.526 -1.696 5.350 1.00 52.56 230 VAL A N 1
ATOM 1744 C CA . VAL A 1 230 ? 16.037 -2.986 5.856 1.00 52.56 230 VAL A CA 1
ATOM 1745 C C . VAL A 1 230 ? 14.656 -3.326 5.293 1.00 52.56 230 VAL A C 1
ATOM 1747 O O . VAL A 1 230 ? 14.342 -4.503 5.137 1.00 52.56 230 VAL A O 1
ATOM 1750 N N . ASP A 1 231 ? 13.843 -2.328 4.949 1.00 49.12 231 ASP A N 1
ATOM 1751 C CA . ASP A 1 231 ? 12.487 -2.558 4.457 1.00 49.12 231 ASP A CA 1
ATOM 1752 C C . ASP A 1 231 ? 12.497 -2.999 2.983 1.00 49.12 231 ASP A C 1
ATOM 1754 O O . ASP A 1 231 ? 11.802 -3.956 2.624 1.00 49.12 231 ASP A O 1
ATOM 1758 N N . LEU A 1 232 ? 13.331 -2.377 2.139 1.00 58.28 232 LEU A N 1
ATOM 1759 C CA . LEU A 1 232 ? 13.428 -2.708 0.710 1.00 58.28 232 LEU A CA 1
ATOM 1760 C C . LEU A 1 232 ? 14.339 -3.907 0.407 1.00 58.28 232 LEU A C 1
ATOM 1762 O O . LEU A 1 232 ? 14.073 -4.651 -0.540 1.00 58.28 232 LEU A O 1
ATOM 1766 N N . LEU A 1 233 ? 15.402 -4.110 1.191 1.00 67.81 233 LEU A N 1
ATOM 1767 C CA . LEU A 1 233 ? 16.470 -5.077 0.891 1.00 67.81 233 LEU A CA 1
ATOM 1768 C C . LEU A 1 233 ? 16.483 -6.293 1.832 1.00 67.81 233 LEU A C 1
ATOM 1770 O O . LEU A 1 233 ? 17.407 -7.102 1.781 1.00 67.81 233 LEU A O 1
ATOM 1774 N N . SER A 1 234 ? 15.453 -6.462 2.668 1.00 70.31 234 SER A N 1
ATOM 1775 C CA . SER A 1 234 ? 15.357 -7.535 3.680 1.00 70.31 234 SER A CA 1
ATOM 1776 C C . SER A 1 234 ? 15.619 -8.956 3.163 1.00 70.31 234 SER A C 1
ATOM 1778 O O . SER A 1 234 ? 16.115 -9.798 3.910 1.00 70.31 234 SER A O 1
ATOM 1780 N N . ASP A 1 235 ? 15.290 -9.242 1.900 1.00 75.44 235 ASP A N 1
ATOM 1781 C CA . ASP A 1 235 ? 15.456 -10.574 1.308 1.00 75.44 235 ASP A CA 1
ATOM 1782 C C . ASP A 1 235 ? 16.876 -10.819 0.744 1.00 75.44 235 ASP A C 1
ATOM 1784 O O . ASP A 1 235 ? 17.227 -11.968 0.475 1.00 75.44 235 ASP A O 1
ATOM 1788 N N . TRP A 1 236 ? 17.708 -9.785 0.562 1.00 81.75 236 TRP A N 1
ATOM 1789 C CA . TRP A 1 236 ? 18.964 -9.880 -0.199 1.00 81.75 236 TRP A CA 1
ATOM 1790 C C . TRP A 1 236 ? 20.037 -10.738 0.474 1.00 81.75 236 TRP A C 1
ATOM 1792 O O . TRP A 1 236 ? 20.623 -11.609 -0.174 1.00 81.75 236 TRP A O 1
ATOM 1802 N N . GLU A 1 237 ? 20.280 -10.529 1.770 1.00 83.81 237 GLU A N 1
ATOM 1803 C CA . GLU A 1 237 ? 21.236 -11.331 2.546 1.00 83.81 237 GLU A CA 1
ATOM 1804 C C . GLU A 1 237 ? 20.864 -12.816 2.500 1.00 83.81 237 GLU A C 1
ATOM 1806 O O . GLU A 1 237 ? 21.689 -13.662 2.149 1.00 83.81 237 GLU A O 1
ATOM 1811 N N . LYS A 1 238 ? 19.598 -13.126 2.809 1.00 85.38 238 LYS A N 1
ATOM 1812 C CA . LYS A 1 238 ? 19.097 -14.501 2.841 1.00 85.38 238 LYS A CA 1
ATOM 1813 C C . LYS A 1 238 ? 19.210 -15.163 1.468 1.00 85.38 238 LYS A C 1
ATOM 1815 O O . LYS A 1 238 ? 19.707 -16.281 1.383 1.00 85.38 238 LYS A O 1
ATOM 1820 N N . LEU A 1 239 ? 18.772 -14.479 0.409 1.00 86.75 239 LEU A N 1
ATOM 1821 C CA . LEU A 1 239 ? 18.847 -15.003 -0.955 1.00 86.75 239 LEU A CA 1
ATOM 1822 C C . LEU A 1 239 ? 20.295 -15.269 -1.369 1.00 86.75 239 LEU A C 1
ATOM 1824 O O . LEU A 1 239 ? 20.576 -16.322 -1.928 1.00 86.75 239 LEU A O 1
ATOM 1828 N N . THR A 1 240 ? 21.221 -14.366 -1.045 1.00 85.50 240 THR A N 1
ATOM 1829 C CA . THR A 1 240 ? 22.647 -14.549 -1.357 1.00 85.50 240 THR A CA 1
ATOM 1830 C C . THR A 1 240 ? 23.231 -15.746 -0.609 1.00 85.50 240 THR A C 1
ATOM 1832 O O . THR A 1 240 ? 23.917 -16.565 -1.212 1.00 85.50 240 THR A O 1
ATOM 1835 N N . ALA A 1 241 ? 22.907 -15.907 0.677 1.00 87.06 241 ALA A N 1
ATOM 1836 C CA . ALA A 1 241 ? 23.336 -17.067 1.456 1.00 87.06 241 ALA A CA 1
ATOM 1837 C C . ALA A 1 241 ? 22.771 -18.387 0.898 1.00 87.06 241 ALA A C 1
ATOM 1839 O O . ALA A 1 241 ? 23.507 -19.361 0.748 1.00 87.06 241 ALA A O 1
ATOM 1840 N N . ASP A 1 242 ? 21.486 -18.416 0.529 1.00 89.38 242 ASP A N 1
ATOM 1841 C CA . ASP A 1 242 ? 20.880 -19.602 -0.081 1.00 89.38 242 ASP A CA 1
ATOM 1842 C C . ASP A 1 242 ? 21.492 -19.917 -1.466 1.00 89.38 242 ASP A C 1
ATOM 1844 O O . ASP A 1 242 ? 21.614 -21.091 -1.825 1.00 89.38 242 ASP A O 1
ATOM 1848 N N . LEU A 1 243 ? 21.896 -18.903 -2.244 1.00 90.62 243 LEU A N 1
ATOM 1849 C CA . LEU A 1 243 ? 22.598 -19.086 -3.522 1.00 90.62 243 LEU A CA 1
ATOM 1850 C C . LEU A 1 243 ? 24.006 -19.656 -3.336 1.00 90.62 243 LEU A C 1
ATOM 1852 O O . LEU A 1 243 ? 24.387 -20.552 -4.086 1.00 90.62 243 LEU A O 1
ATOM 1856 N N . VAL A 1 244 ? 24.748 -19.194 -2.329 1.00 88.88 244 VAL A N 1
ATOM 1857 C CA . VAL A 1 244 ? 26.049 -19.772 -1.952 1.00 88.88 244 VAL A CA 1
ATOM 1858 C C . VAL A 1 244 ? 25.886 -21.244 -1.570 1.00 88.88 244 VAL A C 1
ATOM 1860 O O . VAL A 1 244 ? 26.582 -22.111 -2.088 1.00 88.88 244 VAL A O 1
ATOM 1863 N N . ASP A 1 245 ? 24.894 -21.573 -0.744 1.00 89.44 245 ASP A N 1
ATOM 1864 C CA . ASP A 1 245 ? 24.587 -22.968 -0.404 1.00 89.44 245 ASP A CA 1
ATOM 1865 C C . ASP A 1 245 ? 24.232 -23.817 -1.640 1.00 89.44 245 ASP A C 1
ATOM 1867 O O . ASP A 1 245 ? 24.466 -25.032 -1.669 1.00 89.44 245 ASP A O 1
ATOM 1871 N N . LEU A 1 246 ? 23.608 -23.206 -2.651 1.00 90.50 246 LEU A N 1
ATOM 1872 C CA . LEU A 1 246 ? 23.257 -23.860 -3.911 1.00 90.50 246 LEU A CA 1
ATOM 1873 C C . LEU A 1 246 ? 24.447 -24.013 -4.852 1.00 90.50 246 LEU A C 1
ATOM 1875 O O . LEU A 1 246 ? 24.482 -24.998 -5.589 1.00 90.50 246 LEU A O 1
ATOM 1879 N N . SER A 1 247 ? 25.417 -23.104 -4.807 1.00 89.00 247 SER A N 1
ATOM 1880 C CA . SER A 1 247 ? 26.604 -23.150 -5.655 1.00 89.00 247 SER A CA 1
ATOM 1881 C C . SER A 1 247 ? 27.476 -24.376 -5.359 1.00 89.00 247 SER A C 1
ATOM 1883 O O . SER A 1 247 ? 28.075 -24.950 -6.269 1.00 89.00 247 SER A O 1
ATOM 1885 N N . TYR A 1 248 ? 27.447 -24.876 -4.123 1.00 88.81 248 TYR A N 1
ATOM 1886 C CA . TYR A 1 248 ? 28.097 -26.132 -3.737 1.00 88.81 248 TYR A CA 1
ATOM 1887 C C . TYR A 1 248 ? 27.341 -27.404 -4.155 1.00 88.81 248 TYR A C 1
ATOM 1889 O O . TYR A 1 248 ? 27.797 -28.514 -3.858 1.00 88.81 248 TYR A O 1
ATOM 1897 N N . LYS A 1 249 ? 26.176 -27.291 -4.803 1.00 88.06 249 LYS A N 1
ATOM 1898 C CA . LYS A 1 249 ? 25.396 -28.446 -5.268 1.00 88.06 249 LYS A CA 1
ATOM 1899 C C . LYS A 1 249 ? 25.579 -28.654 -6.764 1.00 88.06 249 LYS A C 1
ATOM 1901 O O . LYS A 1 249 ? 25.608 -27.711 -7.534 1.00 88.06 249 LYS A O 1
ATOM 1906 N N . ASP A 1 250 ? 25.555 -29.915 -7.189 1.00 86.31 250 ASP A N 1
ATOM 1907 C CA . ASP A 1 250 ? 25.614 -30.249 -8.619 1.00 86.31 250 ASP A CA 1
ATOM 1908 C C . ASP A 1 250 ? 24.307 -29.927 -9.365 1.00 86.31 250 ASP A C 1
ATOM 1910 O O 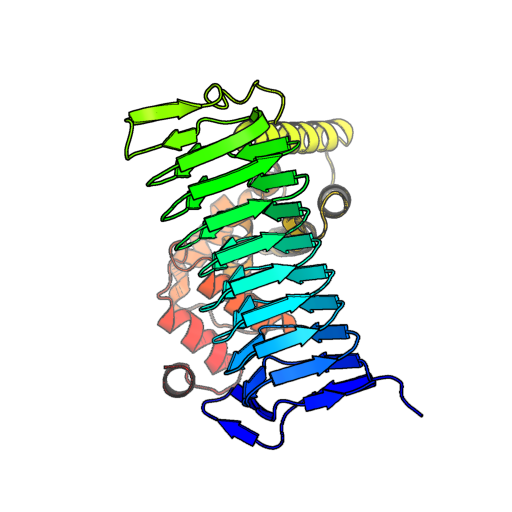. ASP A 1 250 ? 24.303 -29.766 -10.582 1.00 86.31 250 ASP A O 1
ATOM 1914 N N . ARG A 1 251 ? 23.169 -29.919 -8.655 1.00 91.44 251 ARG A N 1
ATOM 1915 C CA . ARG A 1 251 ? 21.835 -29.695 -9.229 1.00 91.44 251 ARG A CA 1
ATOM 1916 C C . ARG A 1 251 ? 20.798 -29.317 -8.173 1.00 91.44 251 ARG A C 1
ATOM 1918 O O . ARG A 1 251 ? 20.895 -29.724 -7.010 1.00 91.44 251 ARG A O 1
ATOM 1925 N N . ILE A 1 252 ? 19.728 -28.660 -8.611 1.00 94.06 252 ILE A N 1
ATOM 1926 C CA . ILE A 1 252 ? 18.506 -28.494 -7.820 1.00 94.06 252 ILE A CA 1
ATOM 1927 C C . ILE A 1 252 ? 17.735 -29.816 -7.809 1.00 94.06 252 ILE A C 1
ATOM 1929 O O . ILE A 1 252 ? 17.499 -30.441 -8.838 1.00 94.06 252 ILE A O 1
ATOM 1933 N N . THR A 1 253 ? 17.331 -30.248 -6.616 1.00 92.62 253 THR A N 1
ATOM 1934 C CA . THR A 1 253 ? 16.554 -31.487 -6.414 1.00 92.62 253 THR A CA 1
ATOM 1935 C C . THR A 1 253 ? 15.225 -31.251 -5.706 1.00 92.62 253 THR A C 1
ATOM 1937 O O . THR A 1 253 ? 14.475 -32.192 -5.455 1.00 92.62 253 THR A O 1
ATOM 1940 N N . ASN A 1 254 ? 14.930 -29.997 -5.368 1.00 93.94 254 ASN A N 1
ATOM 1941 C CA . ASN A 1 254 ? 13.752 -29.597 -4.620 1.00 93.94 254 ASN A CA 1
ATOM 1942 C C . ASN A 1 254 ? 13.185 -28.321 -5.239 1.00 93.94 254 ASN A C 1
ATOM 1944 O O . ASN A 1 254 ? 13.925 -27.364 -5.464 1.00 93.94 254 ASN A O 1
ATOM 1948 N N . LEU A 1 255 ? 11.873 -28.292 -5.462 1.00 93.62 255 LEU A N 1
ATOM 1949 C CA . LEU A 1 255 ? 11.167 -27.124 -5.982 1.00 93.62 255 LEU A CA 1
ATOM 1950 C C . LEU A 1 255 ? 11.408 -25.879 -5.110 1.00 93.62 255 LEU A C 1
ATOM 1952 O O . LEU A 1 255 ? 11.479 -24.777 -5.634 1.00 93.62 255 LEU A O 1
ATOM 1956 N N . ARG A 1 256 ? 11.613 -26.046 -3.796 1.00 93.00 256 ARG A N 1
ATOM 1957 C CA . ARG A 1 256 ? 12.003 -24.958 -2.882 1.00 93.00 256 ARG A CA 1
ATOM 1958 C C . ARG A 1 256 ? 13.252 -24.216 -3.362 1.00 93.00 256 ARG A C 1
ATOM 1960 O O . ARG A 1 256 ? 13.263 -22.993 -3.389 1.00 93.00 256 ARG A O 1
ATOM 1967 N N . ASP A 1 257 ? 14.284 -24.967 -3.732 1.00 93.06 257 ASP A N 1
ATOM 1968 C CA . ASP A 1 257 ? 15.576 -24.421 -4.145 1.00 93.06 257 ASP A CA 1
ATOM 1969 C C . ASP A 1 257 ? 15.441 -23.716 -5.505 1.00 93.06 257 ASP A C 1
ATOM 1971 O O . ASP A 1 257 ? 15.969 -22.627 -5.680 1.00 93.06 257 ASP A O 1
ATOM 1975 N N . TYR A 1 258 ? 14.641 -24.271 -6.422 1.00 95.06 258 TYR A N 1
ATOM 1976 C CA . TYR A 1 258 ? 14.276 -23.601 -7.676 1.00 95.06 258 TYR A CA 1
ATOM 1977 C C . TYR A 1 258 ? 13.587 -22.249 -7.436 1.00 95.06 258 TYR A C 1
ATOM 1979 O O . TYR A 1 258 ? 13.979 -21.242 -8.016 1.00 95.06 258 TYR A O 1
ATOM 1987 N N . LEU A 1 259 ? 12.588 -22.209 -6.548 1.00 91.75 259 LEU A N 1
ATOM 1988 C CA . LEU A 1 259 ? 11.857 -20.980 -6.229 1.00 91.75 259 LEU A CA 1
ATOM 1989 C C . LEU A 1 259 ? 12.779 -19.898 -5.646 1.00 91.75 259 LEU A C 1
ATOM 1991 O O . LEU A 1 259 ? 12.638 -18.729 -5.991 1.00 91.75 259 LEU A O 1
ATOM 1995 N N . ILE A 1 260 ? 13.746 -20.278 -4.809 1.00 90.81 260 ILE A N 1
ATOM 1996 C CA . ILE A 1 260 ? 14.751 -19.345 -4.281 1.00 90.81 260 ILE A CA 1
ATOM 1997 C C . ILE A 1 260 ? 15.557 -18.711 -5.418 1.00 90.81 260 ILE A C 1
ATOM 1999 O O . ILE A 1 260 ? 15.694 -17.490 -5.448 1.00 90.81 260 ILE A O 1
ATOM 2003 N N . VAL A 1 261 ? 16.035 -19.514 -6.374 1.00 92.62 261 VAL A N 1
ATOM 2004 C CA . VAL A 1 261 ? 16.808 -19.000 -7.515 1.00 92.62 261 VAL A CA 1
ATOM 2005 C C . VAL A 1 261 ? 15.963 -18.053 -8.370 1.00 92.62 261 VAL A C 1
ATOM 2007 O O . VAL A 1 261 ? 16.435 -16.975 -8.711 1.00 92.62 261 VAL A O 1
ATOM 2010 N N . ILE A 1 262 ? 14.694 -18.381 -8.639 1.00 92.12 262 ILE A N 1
ATOM 2011 C CA . ILE A 1 262 ? 13.781 -17.492 -9.382 1.00 92.12 262 ILE A CA 1
ATOM 2012 C C . ILE A 1 262 ? 13.562 -16.161 -8.652 1.00 92.12 262 ILE A C 1
ATOM 2014 O O . ILE A 1 262 ? 13.582 -15.095 -9.269 1.00 92.12 262 ILE A O 1
ATOM 2018 N N . MET A 1 263 ? 13.370 -16.205 -7.332 1.00 86.31 263 MET A N 1
ATOM 2019 C CA . MET A 1 263 ? 13.212 -14.998 -6.521 1.00 86.31 263 MET A CA 1
ATOM 2020 C C . MET A 1 263 ? 14.483 -14.144 -6.534 1.00 86.31 263 MET A C 1
ATOM 2022 O O . MET A 1 263 ? 14.401 -12.922 -6.643 1.00 86.31 263 MET A O 1
ATOM 2026 N N . ALA A 1 264 ? 15.653 -14.784 -6.484 1.00 85.75 264 ALA A N 1
ATOM 2027 C CA . ALA A 1 264 ? 16.935 -14.112 -6.618 1.00 85.75 264 ALA A CA 1
ATOM 2028 C C . ALA A 1 264 ? 17.101 -13.449 -7.989 1.00 85.75 264 ALA A C 1
ATOM 2030 O O . ALA A 1 264 ? 17.468 -12.282 -8.032 1.00 85.75 264 ALA A O 1
ATOM 2031 N N . THR A 1 265 ? 16.747 -14.117 -9.092 1.00 84.31 265 THR A N 1
ATOM 2032 C CA . THR A 1 265 ? 16.780 -13.512 -10.438 1.00 84.31 265 THR A CA 1
ATOM 2033 C C . THR A 1 265 ? 15.894 -12.268 -10.539 1.00 84.31 265 THR A C 1
ATOM 2035 O O . THR A 1 265 ? 16.184 -11.361 -11.313 1.00 84.31 265 THR A O 1
ATOM 2038 N N . LYS A 1 266 ? 14.807 -12.211 -9.764 1.00 81.75 266 LYS A N 1
ATOM 2039 C CA . LYS A 1 266 ? 13.889 -11.069 -9.752 1.00 81.75 266 LYS A CA 1
ATOM 2040 C C . LYS A 1 266 ? 14.356 -9.912 -8.867 1.00 81.75 266 LYS A C 1
ATOM 2042 O O . LYS A 1 266 ? 14.085 -8.761 -9.202 1.00 81.75 266 LYS A O 1
ATOM 2047 N N . LEU A 1 267 ? 14.956 -10.211 -7.714 1.00 78.38 267 LEU A N 1
ATOM 2048 C CA . LEU A 1 267 ? 15.244 -9.214 -6.676 1.00 78.38 267 LEU A CA 1
ATOM 2049 C C . LEU A 1 267 ? 16.710 -8.807 -6.572 1.00 78.38 267 LEU A C 1
ATOM 2051 O O . LEU A 1 267 ? 16.976 -7.674 -6.172 1.00 78.38 267 LEU A O 1
ATOM 2055 N N . LEU A 1 268 ? 17.642 -9.717 -6.858 1.00 79.62 268 LEU A N 1
ATOM 2056 C CA . LEU A 1 268 ? 19.065 -9.440 -6.739 1.00 79.62 268 LEU A CA 1
ATOM 2057 C C . LEU A 1 268 ? 19.592 -8.758 -8.011 1.00 79.62 268 LEU A C 1
ATOM 2059 O O . LEU A 1 268 ? 19.169 -9.085 -9.120 1.00 79.62 268 LEU A O 1
ATOM 2063 N N . PRO A 1 269 ? 20.536 -7.822 -7.860 1.00 78.25 269 PRO A N 1
ATOM 2064 C CA . PRO A 1 269 ? 21.200 -7.167 -8.972 1.00 78.25 269 PRO A CA 1
ATOM 2065 C C . PRO A 1 269 ? 22.157 -8.136 -9.693 1.00 78.25 269 PRO A C 1
ATOM 2067 O O . PRO A 1 269 ? 22.690 -9.073 -9.088 1.00 78.25 269 PRO A O 1
ATOM 2070 N N . GLU A 1 270 ? 22.389 -7.900 -10.988 1.00 77.31 270 GLU A N 1
ATOM 2071 C CA . GLU A 1 270 ? 23.241 -8.740 -11.852 1.00 77.31 270 GLU A CA 1
ATOM 2072 C C . GLU A 1 270 ? 24.667 -8.898 -11.315 1.00 77.31 270 GLU A C 1
ATOM 2074 O O . GLU A 1 270 ? 25.286 -9.935 -11.506 1.00 77.31 270 GLU A O 1
ATOM 2079 N N . GLU A 1 271 ? 25.173 -7.906 -10.592 1.00 77.19 271 GLU A N 1
ATOM 2080 C CA . GLU A 1 271 ? 26.500 -7.900 -9.981 1.00 77.19 271 GLU A CA 1
ATOM 2081 C C . GLU A 1 271 ? 26.643 -8.953 -8.865 1.00 77.19 271 GLU A C 1
ATOM 2083 O O . GLU A 1 271 ? 27.746 -9.429 -8.609 1.00 77.19 271 GLU A O 1
ATOM 2088 N N . ILE A 1 272 ? 25.536 -9.332 -8.211 1.00 78.62 272 ILE A N 1
ATOM 2089 C CA . ILE A 1 272 ? 25.505 -10.413 -7.210 1.00 78.62 272 ILE A CA 1
ATOM 2090 C C . ILE A 1 272 ? 25.222 -11.752 -7.901 1.00 78.62 272 ILE A C 1
ATOM 2092 O O . ILE A 1 272 ? 25.903 -12.739 -7.644 1.00 78.62 272 ILE A O 1
ATOM 2096 N N . VAL A 1 273 ? 24.235 -11.786 -8.798 1.00 81.44 273 VAL A N 1
ATOM 2097 C CA . VAL A 1 273 ? 23.813 -12.998 -9.529 1.00 81.44 273 VAL A CA 1
ATOM 2098 C C . VAL A 1 273 ? 24.916 -13.532 -10.453 1.00 81.44 273 VAL A C 1
ATOM 2100 O O . VAL A 1 273 ? 25.122 -14.739 -10.531 1.00 81.44 273 VAL A O 1
ATOM 2103 N N . GLY A 1 274 ? 25.636 -12.637 -11.127 1.00 76.62 274 GLY A N 1
ATOM 2104 C CA . GLY A 1 274 ? 26.739 -12.934 -12.041 1.00 76.62 274 GLY A CA 1
ATOM 2105 C C . GLY A 1 274 ? 28.112 -12.975 -11.372 1.00 76.62 274 GLY A C 1
ATOM 2106 O O . GLY A 1 274 ? 29.125 -12.927 -12.067 1.00 76.62 274 GLY A O 1
ATOM 2107 N N . TYR A 1 275 ? 28.177 -13.020 -10.038 1.00 81.31 275 TYR A N 1
ATOM 2108 C CA . TYR A 1 275 ? 29.446 -13.204 -9.339 1.00 81.31 275 TYR A CA 1
ATOM 2109 C C . TYR A 1 275 ? 30.011 -14.603 -9.639 1.00 81.31 275 TYR A C 1
ATOM 2111 O O . TYR A 1 275 ? 29.253 -15.570 -9.671 1.00 81.31 275 TYR A O 1
ATOM 2119 N N . GLU A 1 276 ? 31.328 -14.731 -9.842 1.00 79.25 276 GLU A N 1
ATOM 2120 C CA . GLU A 1 276 ? 31.981 -15.946 -10.380 1.00 79.25 276 GLU A CA 1
ATOM 2121 C C . GLU A 1 276 ? 31.589 -17.236 -9.636 1.00 79.25 276 GLU A C 1
ATOM 2123 O O . GLU A 1 276 ? 31.380 -18.280 -10.252 1.00 79.25 276 GLU A O 1
ATOM 2128 N N . THR A 1 277 ? 31.434 -17.170 -8.311 1.00 78.75 277 THR A N 1
ATOM 2129 C CA . THR A 1 277 ? 31.061 -18.332 -7.487 1.00 78.75 277 THR A CA 1
ATOM 2130 C C . THR A 1 277 ? 29.574 -18.688 -7.541 1.00 78.75 277 THR A C 1
ATOM 2132 O O . THR A 1 277 ? 29.195 -19.751 -7.055 1.00 78.75 277 THR A O 1
ATOM 2135 N N . LEU A 1 278 ? 28.724 -17.824 -8.102 1.00 85.75 278 LEU A N 1
ATOM 2136 C CA . LEU A 1 278 ? 27.275 -18.012 -8.226 1.00 85.75 278 LEU A CA 1
ATOM 2137 C C . LEU A 1 278 ? 26.814 -18.171 -9.680 1.00 85.75 278 LEU A C 1
ATOM 2139 O O . LEU A 1 278 ? 25.744 -18.733 -9.905 1.00 85.75 278 LEU A O 1
ATOM 2143 N N . GLU A 1 279 ? 27.610 -17.738 -10.660 1.00 84.44 279 GLU A N 1
ATOM 2144 C CA . GLU A 1 279 ? 27.265 -17.730 -12.090 1.00 84.44 279 GLU A CA 1
ATOM 2145 C C . GLU A 1 279 ? 26.747 -19.099 -12.570 1.00 84.44 279 GLU A C 1
ATOM 2147 O O . GLU A 1 279 ? 25.698 -19.201 -13.212 1.00 84.44 279 GLU A O 1
ATOM 2152 N N . HIS A 1 280 ? 27.397 -20.195 -12.161 1.00 87.81 280 HIS A N 1
ATOM 2153 C CA . HIS A 1 280 ? 26.984 -21.549 -12.552 1.00 87.81 280 HIS A CA 1
ATOM 2154 C C . HIS A 1 280 ? 25.638 -21.992 -11.963 1.00 87.81 280 HIS A C 1
ATOM 2156 O O . HIS A 1 280 ? 25.022 -22.919 -12.507 1.00 87.81 280 HIS A O 1
ATOM 2162 N N . VAL A 1 281 ? 25.159 -21.354 -10.887 1.00 90.50 281 VAL A N 1
ATOM 2163 C CA . VAL A 1 281 ? 23.814 -21.595 -10.340 1.00 90.50 281 VAL A CA 1
ATOM 2164 C C . VAL A 1 281 ? 22.755 -21.196 -11.364 1.00 90.50 281 VAL A C 1
ATOM 2166 O O . VAL A 1 281 ? 21.773 -21.917 -11.544 1.00 90.50 281 VAL A O 1
ATOM 2169 N N . PHE A 1 282 ? 22.977 -20.098 -12.079 1.00 89.94 282 PHE A N 1
ATOM 2170 C CA . PHE A 1 282 ? 22.042 -19.566 -13.066 1.00 89.94 282 PHE A CA 1
ATOM 2171 C C . PHE A 1 282 ? 22.274 -20.169 -14.454 1.00 89.94 282 PHE A C 1
ATOM 2173 O O . PHE A 1 282 ? 21.319 -20.596 -15.104 1.00 89.94 282 PHE A O 1
ATOM 2180 N N . ASP A 1 283 ? 23.533 -20.302 -14.869 1.00 86.25 283 ASP A N 1
ATOM 2181 C CA . ASP A 1 283 ? 23.882 -20.739 -16.224 1.00 86.25 283 ASP A CA 1
ATOM 2182 C C . ASP A 1 283 ? 23.744 -22.245 -16.450 1.00 86.25 283 ASP A C 1
ATOM 2184 O O . ASP A 1 283 ? 23.540 -22.688 -17.581 1.00 86.25 283 ASP A O 1
ATOM 2188 N N . ASN A 1 284 ? 23.843 -23.053 -15.390 1.00 88.94 284 ASN A N 1
ATOM 2189 C CA . ASN A 1 284 ? 23.785 -24.511 -15.503 1.00 88.94 284 ASN A CA 1
ATOM 2190 C C . ASN A 1 284 ? 22.702 -25.109 -14.605 1.00 88.94 284 ASN A C 1
ATOM 2192 O O . ASN A 1 284 ? 21.777 -25.760 -15.095 1.00 88.94 284 ASN A O 1
ATOM 2196 N N . ILE A 1 285 ? 22.796 -24.878 -13.292 1.00 91.88 285 ILE A N 1
ATOM 2197 C CA . ILE A 1 285 ? 21.961 -25.570 -12.300 1.00 91.88 285 ILE A CA 1
ATOM 2198 C C . ILE A 1 285 ? 20.477 -25.218 -12.474 1.00 91.88 285 ILE A C 1
ATOM 2200 O O . ILE A 1 285 ? 19.633 -26.117 -12.445 1.00 91.88 285 ILE A O 1
ATOM 2204 N N . LEU A 1 286 ? 20.152 -23.938 -12.681 1.00 92.25 286 LEU A N 1
ATOM 2205 C CA . LEU A 1 286 ? 18.789 -23.474 -12.933 1.00 92.25 286 LEU A CA 1
ATOM 2206 C C . LEU A 1 286 ? 18.241 -24.043 -14.242 1.00 92.25 286 LEU A C 1
ATOM 2208 O O . LEU A 1 286 ? 17.143 -24.591 -14.248 1.00 92.25 286 LEU A O 1
ATOM 2212 N N . ILE A 1 287 ? 19.009 -23.967 -15.332 1.00 91.06 287 ILE A N 1
ATOM 2213 C CA . ILE A 1 287 ? 18.586 -24.470 -16.648 1.00 91.06 287 ILE A CA 1
ATOM 2214 C C . ILE A 1 287 ? 18.285 -25.972 -16.593 1.00 91.06 287 ILE A C 1
ATOM 2216 O O . ILE A 1 287 ? 17.312 -26.440 -17.188 1.00 91.06 287 ILE A O 1
ATOM 2220 N N . ASP A 1 288 ? 19.099 -26.746 -15.877 1.00 91.19 288 ASP A N 1
ATOM 2221 C CA . ASP A 1 288 ? 18.843 -28.172 -15.686 1.00 91.19 288 ASP A CA 1
ATOM 2222 C C . ASP A 1 288 ? 17.613 -28.421 -14.803 1.00 91.19 288 ASP A C 1
ATOM 2224 O O . ASP A 1 288 ? 16.805 -29.298 -15.114 1.00 91.19 288 ASP A O 1
ATOM 2228 N N . ALA A 1 289 ? 17.402 -27.605 -13.767 1.00 91.88 289 ALA A N 1
ATOM 2229 C CA . ALA A 1 289 ? 16.194 -27.658 -12.946 1.00 91.88 289 ALA A CA 1
ATOM 2230 C C . ALA A 1 289 ? 14.922 -27.355 -13.750 1.00 91.88 289 ALA A C 1
ATOM 2232 O O . ALA A 1 289 ? 13.898 -27.999 -13.534 1.00 91.88 289 ALA A O 1
ATOM 2233 N N . GLU A 1 290 ? 14.983 -26.410 -14.692 1.00 92.31 290 GLU A N 1
ATOM 2234 C CA . GLU A 1 290 ? 13.863 -26.055 -15.568 1.00 92.31 290 GLU A CA 1
ATOM 2235 C C . GLU A 1 290 ? 13.460 -27.202 -16.502 1.00 92.31 290 GLU A C 1
ATOM 2237 O O . GLU A 1 290 ? 12.276 -27.360 -16.792 1.00 92.31 290 GLU A O 1
ATOM 2242 N N . LYS A 1 291 ? 14.412 -28.033 -16.951 1.00 91.38 291 LYS A N 1
ATOM 2243 C CA . LYS A 1 291 ? 14.114 -29.213 -17.788 1.00 91.38 291 LYS A CA 1
ATOM 2244 C C . LYS A 1 291 ? 13.335 -30.281 -17.024 1.00 91.38 291 LYS A C 1
ATOM 2246 O O . LYS A 1 291 ? 12.482 -30.945 -17.607 1.00 91.38 291 LYS A O 1
ATOM 2251 N N . ASP A 1 292 ? 13.629 -30.421 -15.734 1.00 89.75 292 ASP A N 1
ATOM 2252 C CA . ASP A 1 292 ? 13.059 -31.447 -14.860 1.00 89.75 292 ASP A CA 1
ATOM 2253 C C . ASP A 1 292 ? 12.008 -30.881 -13.885 1.00 89.75 292 ASP A C 1
ATOM 2255 O O . ASP A 1 292 ? 11.582 -31.587 -12.962 1.00 89.75 292 ASP A O 1
ATOM 2259 N N . ILE A 1 293 ? 11.557 -29.634 -14.088 1.00 91.94 293 ILE A N 1
ATOM 2260 C CA . ILE A 1 293 ? 10.703 -28.883 -13.152 1.00 91.94 293 ILE A CA 1
ATOM 2261 C C . ILE A 1 293 ? 9.419 -29.640 -12.805 1.00 91.94 293 ILE A C 1
ATOM 2263 O O . ILE A 1 293 ? 9.022 -29.720 -11.639 1.00 91.94 293 ILE A O 1
ATOM 2267 N N . ASP A 1 294 ? 8.834 -30.322 -13.790 1.00 87.62 294 ASP A N 1
ATOM 2268 C CA . ASP A 1 294 ? 7.614 -31.112 -13.636 1.00 87.62 294 ASP A CA 1
ATOM 2269 C C . ASP A 1 294 ? 7.800 -32.343 -12.731 1.00 87.62 294 ASP A C 1
ATOM 2271 O O . ASP A 1 294 ? 6.826 -32.947 -12.287 1.00 87.62 294 ASP A O 1
ATOM 2275 N N . SER A 1 295 ? 9.034 -32.713 -12.406 1.00 87.62 295 SER A N 1
ATOM 2276 C CA . SER A 1 295 ? 9.353 -33.843 -11.528 1.00 87.62 295 SER A CA 1
ATOM 2277 C C . SER A 1 295 ? 9.922 -33.429 -10.171 1.00 87.62 295 SER A C 1
ATOM 2279 O O . SER A 1 295 ? 10.057 -34.276 -9.283 1.00 87.62 295 SER A O 1
ATOM 2281 N N . LEU A 1 296 ? 10.232 -32.140 -9.981 1.00 92.50 296 LEU A N 1
ATOM 2282 C CA . LEU A 1 296 ? 10.829 -31.654 -8.742 1.00 92.50 296 LEU A CA 1
ATOM 2283 C C . LEU A 1 296 ? 9.835 -31.754 -7.572 1.00 92.50 296 LEU A C 1
ATOM 2285 O O . LEU A 1 296 ? 8.763 -31.133 -7.612 1.00 92.50 296 LEU A O 1
ATOM 2289 N N . PRO A 1 297 ? 10.178 -32.500 -6.504 1.00 92.12 297 PRO A N 1
ATOM 2290 C CA . PRO A 1 297 ? 9.355 -32.559 -5.311 1.00 92.12 297 PRO A CA 1
ATOM 2291 C C . PRO A 1 297 ? 9.521 -31.280 -4.487 1.00 92.12 297 PRO A C 1
ATOM 2293 O O . PRO A 1 297 ? 10.577 -30.647 -4.516 1.00 92.12 297 PRO A O 1
ATOM 2296 N N . PHE A 1 298 ? 8.510 -30.927 -3.696 1.00 94.19 298 PHE A N 1
ATOM 2297 C CA . PHE A 1 298 ? 8.603 -29.822 -2.745 1.00 94.19 298 PHE A CA 1
ATOM 2298 C C . PHE A 1 298 ? 8.732 -30.343 -1.312 1.00 94.19 298 PHE A C 1
ATOM 2300 O O . PHE A 1 298 ? 7.869 -31.076 -0.828 1.00 94.19 298 PHE A O 1
ATOM 2307 N N . HIS A 1 299 ? 9.795 -29.925 -0.624 1.00 91.44 299 HIS A N 1
ATOM 2308 C CA . HIS A 1 299 ? 9.969 -30.161 0.810 1.00 91.44 299 HIS A CA 1
ATOM 2309 C C . HIS A 1 299 ? 10.462 -28.878 1.486 1.00 91.44 299 HIS A C 1
ATOM 2311 O O . HIS A 1 299 ? 11.571 -28.419 1.198 1.00 91.44 299 HIS A O 1
ATOM 2317 N N . ALA A 1 300 ? 9.656 -28.314 2.386 1.00 85.00 300 ALA A N 1
ATOM 2318 C CA . ALA A 1 300 ? 10.045 -27.166 3.204 1.00 85.00 300 ALA A CA 1
ATOM 2319 C C . ALA A 1 300 ? 10.912 -27.606 4.398 1.00 85.00 300 ALA A C 1
ATOM 2321 O O . ALA A 1 300 ? 10.668 -28.669 4.974 1.00 85.00 300 ALA A O 1
ATOM 2322 N N . LYS A 1 301 ? 11.904 -26.791 4.793 1.00 81.69 301 LYS A N 1
ATOM 2323 C CA . LYS A 1 301 ? 12.701 -27.045 6.010 1.00 81.69 301 LYS A CA 1
ATOM 2324 C C . LYS A 1 301 ? 12.029 -26.495 7.273 1.00 81.69 301 LYS A C 1
ATOM 2326 O O . LYS A 1 301 ? 12.286 -26.997 8.364 1.00 81.69 301 LYS A O 1
ATOM 2331 N N . SER A 1 302 ? 11.171 -25.487 7.124 1.00 82.06 302 SER A N 1
ATOM 2332 C CA . SER A 1 302 ? 10.447 -24.827 8.212 1.00 82.06 302 SER A CA 1
ATOM 2333 C C . SER A 1 302 ? 9.120 -24.221 7.730 1.00 82.06 302 SER A C 1
ATOM 2335 O O . SER A 1 302 ? 8.789 -24.277 6.542 1.00 82.06 302 SER A O 1
ATOM 2337 N N . VAL A 1 303 ? 8.346 -23.645 8.656 1.00 76.12 303 VAL A N 1
ATOM 2338 C CA . VAL A 1 303 ? 7.097 -22.931 8.332 1.00 76.12 303 VAL A CA 1
ATOM 2339 C C . VAL A 1 303 ? 7.396 -21.650 7.554 1.00 76.12 303 VAL A C 1
ATOM 2341 O O . VAL A 1 303 ? 6.682 -21.317 6.612 1.00 76.12 303 VAL A O 1
ATOM 2344 N N . GLU A 1 304 ? 8.484 -20.967 7.898 1.00 76.19 304 GLU A N 1
ATOM 2345 C CA . GLU A 1 304 ? 8.964 -19.776 7.203 1.00 76.19 304 GLU A CA 1
ATOM 2346 C C . GLU A 1 304 ? 9.337 -20.107 5.756 1.00 76.19 304 GLU A C 1
ATOM 2348 O O . GLU A 1 304 ? 8.937 -19.387 4.849 1.00 76.19 304 GLU A O 1
ATOM 2353 N N . ASP A 1 305 ? 10.021 -21.230 5.518 1.00 74.00 305 ASP A N 1
ATOM 2354 C CA . ASP A 1 305 ? 10.340 -21.714 4.168 1.00 74.00 305 ASP A CA 1
ATOM 2355 C C . ASP A 1 305 ? 9.084 -22.032 3.350 1.00 74.00 305 ASP A C 1
ATOM 2357 O O . ASP A 1 305 ? 9.024 -21.751 2.152 1.00 74.00 305 ASP A O 1
ATOM 2361 N N . PHE A 1 306 ? 8.067 -22.610 3.992 1.00 81.38 306 PHE A N 1
ATOM 2362 C CA . PHE A 1 306 ? 6.781 -22.879 3.357 1.00 81.38 306 PHE A CA 1
ATOM 2363 C C . PHE A 1 306 ? 6.072 -21.575 2.960 1.00 81.38 306 PHE A C 1
ATOM 2365 O O . PHE A 1 306 ? 5.648 -21.421 1.815 1.00 81.38 306 PHE A O 1
ATOM 2372 N N . ALA A 1 307 ? 5.986 -20.613 3.883 1.00 75.12 307 ALA A N 1
ATOM 2373 C CA . ALA A 1 307 ? 5.388 -19.305 3.626 1.00 75.12 307 ALA A CA 1
ATOM 2374 C C . ALA A 1 307 ? 6.160 -18.526 2.550 1.00 75.12 307 ALA A C 1
ATOM 2376 O O . ALA A 1 307 ? 5.557 -17.901 1.677 1.00 75.12 307 ALA A O 1
ATOM 2377 N N . TYR A 1 308 ? 7.491 -18.615 2.569 1.00 79.75 308 TYR A N 1
ATOM 2378 C CA . TYR A 1 308 ? 8.349 -17.989 1.573 1.00 79.75 308 TYR A CA 1
ATOM 2379 C C . TYR A 1 308 ? 8.124 -18.588 0.182 1.00 79.75 308 TYR A C 1
ATOM 2381 O O . TYR A 1 308 ? 7.953 -17.845 -0.778 1.00 79.75 308 TYR A O 1
ATOM 2389 N N . ALA A 1 309 ? 8.005 -19.914 0.061 1.00 82.50 309 ALA A N 1
ATOM 2390 C CA . ALA A 1 309 ? 7.677 -20.555 -1.213 1.00 82.50 309 ALA A CA 1
ATOM 2391 C C . ALA A 1 309 ? 6.330 -20.072 -1.785 1.00 82.50 309 ALA A C 1
ATOM 2393 O O . ALA A 1 309 ? 6.231 -19.803 -2.983 1.00 82.50 309 ALA A O 1
ATOM 2394 N N . LEU A 1 310 ? 5.310 -19.883 -0.936 1.00 81.75 310 LEU A N 1
ATOM 2395 C CA . LEU A 1 310 ? 4.034 -19.289 -1.354 1.00 81.75 310 LEU A CA 1
ATOM 2396 C C . LEU A 1 310 ? 4.206 -17.840 -1.838 1.00 81.75 310 LEU A C 1
ATOM 2398 O O . LEU A 1 310 ? 3.664 -17.483 -2.885 1.00 81.75 310 LEU A O 1
ATOM 2402 N N . LYS A 1 311 ? 4.986 -17.021 -1.111 1.00 82.50 311 LYS A N 1
ATOM 2403 C CA . LYS A 1 311 ? 5.329 -15.640 -1.503 1.00 82.50 311 LYS A CA 1
ATOM 2404 C C . LYS A 1 311 ? 5.964 -15.615 -2.895 1.00 82.50 311 LYS A C 1
ATOM 2406 O O . LYS A 1 311 ? 5.512 -14.849 -3.745 1.00 82.50 311 LYS A O 1
ATOM 2411 N N . VAL A 1 312 ? 6.955 -16.474 -3.147 1.00 82.88 312 VAL A N 1
ATOM 2412 C CA . VAL A 1 312 ? 7.644 -16.544 -4.445 1.00 82.88 312 VAL A CA 1
ATOM 2413 C C . VAL A 1 312 ? 6.676 -16.908 -5.565 1.00 82.88 312 VAL A C 1
ATOM 2415 O O . VAL A 1 312 ? 6.653 -16.218 -6.580 1.00 82.88 312 VAL A O 1
ATOM 2418 N N . VAL A 1 313 ? 5.838 -17.935 -5.389 1.00 84.44 313 VAL A N 1
ATOM 2419 C CA . VAL A 1 313 ? 4.897 -18.354 -6.444 1.00 84.44 313 VAL A CA 1
ATOM 2420 C C . VAL A 1 313 ? 3.881 -17.261 -6.782 1.00 84.44 313 VAL A C 1
ATOM 2422 O O . VAL A 1 313 ? 3.464 -17.127 -7.932 1.00 84.44 313 VAL A O 1
ATOM 2425 N N . ILE A 1 314 ? 3.492 -16.444 -5.802 1.00 81.62 314 ILE A N 1
ATOM 2426 C CA . ILE A 1 314 ? 2.597 -15.306 -6.029 1.00 81.62 314 ILE A CA 1
ATOM 2427 C C . ILE A 1 314 ? 3.324 -14.167 -6.756 1.00 81.62 314 ILE A C 1
ATOM 2429 O O . ILE A 1 314 ? 2.789 -13.644 -7.733 1.00 81.62 314 ILE A O 1
ATOM 2433 N N . LEU A 1 315 ? 4.521 -13.787 -6.301 1.00 78.75 315 LEU A N 1
ATOM 2434 C CA . LEU A 1 315 ? 5.259 -12.636 -6.835 1.00 78.75 315 LEU A CA 1
ATOM 2435 C C . LEU A 1 315 ? 5.920 -12.907 -8.190 1.00 78.75 315 LEU A C 1
ATOM 2437 O O . LEU A 1 315 ? 6.034 -11.988 -8.999 1.00 78.75 315 LEU A O 1
ATOM 2441 N N . CYS A 1 316 ? 6.350 -14.142 -8.441 1.00 80.00 316 CYS A N 1
ATOM 2442 C CA . CYS A 1 316 ? 7.132 -14.532 -9.616 1.00 80.00 316 CYS A CA 1
ATOM 2443 C C . CYS A 1 316 ? 6.333 -15.390 -10.607 1.00 80.00 316 CYS A C 1
ATOM 2445 O O . CYS A 1 316 ? 6.909 -16.145 -11.382 1.00 80.00 316 CYS A O 1
ATOM 2447 N N . SER A 1 317 ? 4.997 -15.329 -10.573 1.00 81.19 317 SER A N 1
ATOM 2448 C CA . SER A 1 317 ? 4.159 -16.241 -11.368 1.00 81.19 317 SER A CA 1
ATOM 2449 C C . SER A 1 317 ? 4.395 -16.190 -12.885 1.00 81.19 317 SER A C 1
ATOM 2451 O O . SER A 1 317 ? 4.093 -17.168 -13.559 1.00 81.19 317 SER A O 1
ATOM 2453 N N . ASN A 1 318 ? 4.935 -15.088 -13.419 1.00 82.75 318 ASN A N 1
ATOM 2454 C CA . ASN A 1 318 ? 5.218 -14.944 -14.852 1.00 82.75 318 ASN A CA 1
ATOM 2455 C C . ASN A 1 318 ? 6.609 -15.476 -15.234 1.00 82.75 318 ASN A C 1
ATOM 2457 O O . ASN A 1 318 ? 6.875 -15.727 -16.406 1.00 82.75 318 ASN A O 1
ATOM 2461 N N . GLU A 1 319 ? 7.492 -15.613 -14.250 1.00 86.88 319 GLU A N 1
ATOM 2462 C CA . GLU A 1 319 ? 8.883 -16.032 -14.385 1.00 86.88 319 GLU A CA 1
ATOM 2463 C C . GLU A 1 319 ? 9.053 -17.546 -14.160 1.00 86.88 319 GLU A C 1
ATOM 2465 O O . GLU A 1 319 ? 10.065 -18.124 -14.551 1.00 86.88 319 GLU A O 1
ATOM 2470 N N . LEU A 1 320 ? 8.056 -18.211 -13.565 1.00 88.88 320 LEU A N 1
ATOM 2471 C CA . LEU A 1 320 ? 8.066 -19.657 -13.343 1.00 88.88 320 LEU A CA 1
ATOM 2472 C C . LEU A 1 320 ? 7.888 -20.445 -14.648 1.00 88.88 320 LEU A C 1
ATOM 2474 O O . LEU A 1 320 ? 7.021 -20.157 -15.472 1.00 88.88 320 LEU A O 1
ATOM 2478 N N . ARG A 1 321 ? 8.654 -21.533 -14.785 1.00 91.75 321 ARG A N 1
ATOM 2479 C CA . ARG A 1 321 ? 8.485 -22.540 -15.852 1.00 91.75 321 ARG A CA 1
ATOM 2480 C C . ARG A 1 321 ? 7.436 -23.607 -15.550 1.00 91.75 321 ARG A C 1
ATOM 2482 O O . ARG A 1 321 ? 7.203 -24.478 -16.378 1.00 91.75 321 ARG A O 1
ATOM 2489 N N . ILE A 1 322 ? 6.811 -23.528 -14.384 1.00 92.00 322 ILE A N 1
ATOM 2490 C CA . ILE A 1 322 ? 5.734 -24.404 -13.934 1.00 92.00 322 ILE A CA 1
ATOM 2491 C C . ILE A 1 322 ? 4.462 -23.579 -13.765 1.00 92.00 322 ILE A C 1
ATOM 2493 O O . ILE A 1 322 ? 4.521 -22.415 -13.364 1.00 92.00 322 ILE A O 1
ATOM 2497 N N . ASP A 1 323 ? 3.313 -24.182 -14.063 1.00 91.88 323 ASP A N 1
ATOM 2498 C CA . ASP A 1 323 ? 2.026 -23.535 -13.839 1.00 91.88 323 ASP A CA 1
ATOM 2499 C C . ASP A 1 323 ? 1.856 -23.144 -12.361 1.00 91.88 323 ASP A C 1
ATOM 2501 O O . ASP A 1 323 ? 2.224 -23.882 -11.444 1.00 91.88 323 ASP A O 1
ATOM 2505 N N . LYS A 1 324 ? 1.280 -21.962 -12.127 1.00 90.31 324 LYS A N 1
ATOM 2506 C CA . LYS A 1 324 ? 1.086 -21.420 -10.780 1.00 90.31 324 LYS A CA 1
ATOM 2507 C C . LYS A 1 324 ? 0.234 -22.345 -9.910 1.00 90.31 324 LYS A C 1
ATOM 2509 O O . LYS A 1 324 ? 0.587 -22.578 -8.753 1.00 90.31 324 LYS A O 1
ATOM 2514 N N . ASP A 1 325 ? -0.880 -22.851 -10.439 1.00 89.44 325 ASP A N 1
ATOM 2515 C CA . ASP A 1 325 ? -1.772 -23.729 -9.680 1.00 89.44 325 ASP A CA 1
ATOM 2516 C C . ASP A 1 325 ? -1.079 -25.069 -9.400 1.00 89.44 325 ASP A C 1
ATOM 2518 O O . ASP A 1 325 ? -1.238 -25.626 -8.312 1.00 89.44 325 ASP A O 1
ATOM 2522 N N . GLU A 1 326 ? -0.269 -25.562 -10.338 1.00 92.06 326 GLU A N 1
ATOM 2523 C CA . GLU A 1 326 ? 0.534 -26.771 -10.153 1.00 92.06 326 GLU A CA 1
ATOM 2524 C C . GLU A 1 326 ? 1.625 -26.607 -9.083 1.00 92.06 326 GLU A C 1
ATOM 2526 O O . GLU A 1 326 ? 1.770 -27.467 -8.208 1.00 92.06 326 GLU A O 1
ATOM 2531 N N . ALA A 1 327 ? 2.362 -25.495 -9.098 1.00 90.62 327 ALA A N 1
ATOM 2532 C CA . ALA A 1 327 ? 3.368 -25.190 -8.085 1.00 90.62 327 ALA A CA 1
ATOM 2533 C C . ALA A 1 327 ? 2.742 -25.095 -6.686 1.00 90.62 327 ALA A C 1
ATOM 2535 O O . ALA A 1 327 ? 3.248 -25.693 -5.732 1.00 90.62 327 ALA A O 1
ATOM 2536 N N . LEU A 1 328 ? 1.605 -24.402 -6.567 1.00 90.81 328 LEU A N 1
ATOM 2537 C CA . LEU A 1 328 ? 0.860 -24.307 -5.311 1.00 90.81 328 LEU A CA 1
ATOM 2538 C C . LEU A 1 328 ? 0.330 -25.673 -4.866 1.00 90.81 328 LEU A C 1
ATOM 2540 O O . LEU A 1 328 ? 0.407 -25.986 -3.679 1.00 90.81 328 LEU A O 1
ATOM 2544 N N . ASP A 1 329 ? -0.147 -26.517 -5.784 1.00 90.50 329 ASP A N 1
ATOM 2545 C CA . ASP A 1 329 ? -0.573 -27.879 -5.448 1.00 90.50 329 ASP A CA 1
ATOM 2546 C C . ASP A 1 329 ? 0.565 -28.705 -4.860 1.00 90.50 329 ASP A C 1
ATOM 2548 O O . ASP A 1 329 ? 0.372 -29.318 -3.814 1.00 90.50 329 ASP A O 1
ATOM 2552 N N . ARG A 1 330 ? 1.772 -28.646 -5.425 1.00 91.88 330 ARG A N 1
ATOM 2553 C CA . ARG A 1 330 ? 2.940 -29.339 -4.855 1.00 91.88 330 ARG A CA 1
ATOM 2554 C C . ARG A 1 330 ? 3.329 -28.810 -3.479 1.00 91.88 330 ARG A C 1
ATOM 2556 O O . ARG A 1 330 ? 3.638 -29.608 -2.594 1.00 91.88 330 ARG A O 1
ATOM 2563 N N . ILE A 1 331 ? 3.289 -27.490 -3.290 1.00 89.50 331 ILE A N 1
ATOM 2564 C CA . ILE A 1 331 ? 3.586 -26.865 -1.997 1.00 89.50 331 ILE A CA 1
ATOM 2565 C C . ILE A 1 331 ? 2.575 -27.332 -0.947 1.00 89.50 331 ILE A C 1
ATOM 2567 O O . ILE A 1 331 ? 2.961 -27.896 0.071 1.00 89.50 331 ILE A O 1
ATOM 2571 N N . PHE A 1 332 ? 1.273 -27.194 -1.197 1.00 85.75 332 PHE A N 1
ATOM 2572 C CA . PHE A 1 332 ? 0.257 -27.623 -0.232 1.00 85.75 332 PHE A CA 1
ATOM 2573 C C . PHE A 1 332 ? 0.235 -29.143 -0.022 1.00 85.75 332 PHE A C 1
ATOM 2575 O O . PHE A 1 332 ? 0.002 -29.609 1.100 1.00 85.75 332 PHE A O 1
ATOM 2582 N N . GLN A 1 333 ? 0.533 -29.933 -1.056 1.00 86.69 333 GLN A N 1
ATOM 2583 C CA . GLN A 1 333 ? 0.621 -31.385 -0.923 1.00 86.69 333 GLN A CA 1
ATOM 2584 C C . GLN A 1 333 ? 1.741 -31.812 0.029 1.00 86.69 333 GLN A C 1
ATOM 2586 O O . GLN A 1 333 ? 1.579 -32.830 0.705 1.00 86.69 333 GLN A O 1
ATOM 2591 N N . SER A 1 334 ? 2.825 -31.037 0.165 1.00 87.38 334 SER A N 1
ATOM 2592 C CA . SER A 1 334 ? 3.901 -31.368 1.110 1.00 87.38 334 SER A CA 1
ATOM 2593 C C . SER A 1 334 ? 3.450 -31.344 2.572 1.00 87.38 334 SER A C 1
ATOM 2595 O O . SER A 1 334 ? 4.101 -31.947 3.420 1.00 87.38 334 SER A O 1
ATOM 2597 N N . ILE A 1 335 ? 2.336 -30.667 2.872 1.00 84.12 335 ILE A N 1
ATOM 2598 C CA . ILE A 1 335 ? 1.681 -30.667 4.189 1.0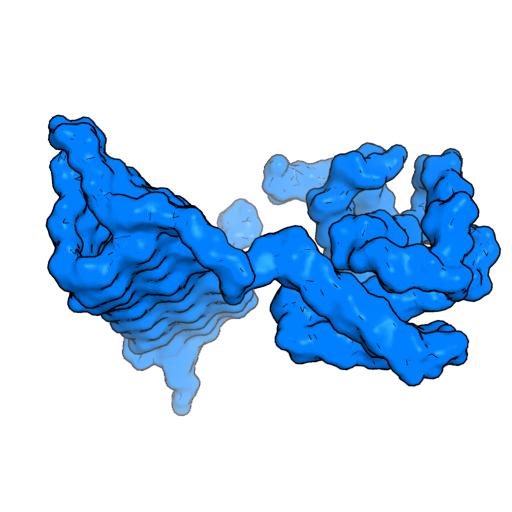0 84.12 335 ILE A CA 1
ATOM 2599 C C . ILE A 1 335 ? 0.370 -31.473 4.196 1.00 84.12 335 ILE A C 1
ATOM 2601 O O . ILE A 1 335 ? -0.419 -31.386 5.134 1.00 84.12 335 ILE A O 1
ATOM 2605 N N . GLY A 1 336 ? 0.128 -32.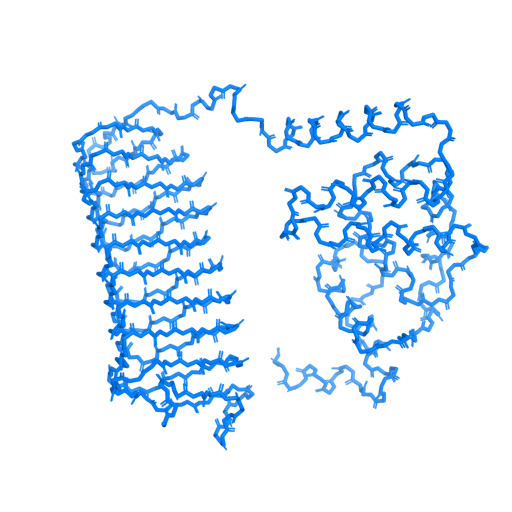279 3.158 1.00 80.19 336 GLY A N 1
ATOM 2606 C CA . GLY A 1 336 ? -1.021 -33.182 3.060 1.00 80.19 336 GLY A CA 1
ATOM 2607 C C . GLY A 1 336 ? -2.325 -32.526 2.600 1.00 80.19 336 GLY A C 1
ATOM 2608 O O . GLY A 1 336 ? -3.392 -33.124 2.759 1.00 80.19 336 GLY A O 1
ATOM 2609 N N . ILE A 1 337 ? -2.270 -31.323 2.024 1.00 80.06 337 ILE A N 1
ATOM 2610 C CA . ILE A 1 337 ? -3.452 -30.571 1.589 1.00 80.06 337 ILE A CA 1
ATOM 2611 C C . ILE A 1 337 ? -3.452 -30.447 0.063 1.00 80.06 337 ILE A C 1
ATOM 2613 O O . ILE A 1 337 ? -2.443 -30.133 -0.548 1.00 80.06 337 ILE A O 1
ATOM 2617 N N . LYS A 1 338 ? -4.598 -30.668 -0.589 1.00 80.31 338 LYS A N 1
ATOM 2618 C CA . LYS A 1 338 ? -4.730 -30.375 -2.027 1.00 80.31 338 LYS A CA 1
ATOM 2619 C C . LYS A 1 338 ? -4.956 -28.885 -2.234 1.00 80.31 338 LYS A C 1
ATOM 2621 O O . LYS A 1 338 ? -5.863 -28.328 -1.609 1.00 80.31 338 LYS A O 1
ATOM 2626 N N . TYR A 1 339 ? -4.245 -28.257 -3.165 1.00 82.25 339 TYR A N 1
ATOM 2627 C CA . TYR A 1 339 ? -4.422 -26.829 -3.427 1.00 82.25 339 TYR A CA 1
ATOM 2628 C C . TYR A 1 339 ? -5.821 -26.504 -3.944 1.00 82.25 339 TYR A C 1
ATOM 2630 O O . TYR A 1 339 ? -6.389 -25.492 -3.558 1.00 82.25 339 TYR A O 1
ATOM 2638 N N . LYS A 1 340 ? -6.469 -27.405 -4.693 1.00 78.19 340 LYS A N 1
ATOM 2639 C CA . LYS A 1 340 ? -7.887 -27.230 -5.060 1.00 78.19 340 LYS A CA 1
ATOM 2640 C C . LYS A 1 340 ? -8.800 -27.044 -3.838 1.00 78.19 340 LYS A C 1
ATOM 2642 O O . LYS A 1 340 ? -9.755 -26.274 -3.903 1.00 78.19 340 LYS A O 1
ATOM 2647 N N . THR A 1 341 ? -8.510 -27.742 -2.738 1.00 71.38 341 THR A N 1
ATOM 2648 C CA . THR A 1 341 ? -9.232 -27.568 -1.473 1.00 71.38 341 THR A CA 1
ATOM 2649 C C . THR A 1 341 ? -8.953 -26.181 -0.912 1.00 71.38 341 THR A C 1
ATOM 2651 O O . THR A 1 341 ? -9.896 -25.456 -0.625 1.00 71.38 341 THR A O 1
ATOM 2654 N N . VAL A 1 342 ? -7.686 -25.771 -0.845 1.00 71.81 342 VAL A N 1
ATOM 2655 C CA . VAL A 1 342 ? -7.288 -24.429 -0.389 1.00 71.81 342 VAL A CA 1
ATOM 2656 C C . VAL A 1 342 ? -7.965 -23.333 -1.216 1.00 71.81 342 VAL A C 1
ATOM 2658 O O . VAL A 1 342 ? -8.615 -22.457 -0.661 1.00 71.81 342 VAL A O 1
ATOM 2661 N N . ARG A 1 343 ? -7.919 -23.433 -2.546 1.00 71.25 343 ARG A N 1
ATOM 2662 C CA . ARG A 1 343 ? -8.558 -22.496 -3.475 1.00 71.25 343 ARG A CA 1
ATOM 2663 C C . ARG A 1 343 ? -10.064 -22.388 -3.247 1.00 71.25 343 ARG A C 1
ATOM 2665 O O . ARG A 1 343 ? -10.590 -21.286 -3.240 1.00 71.25 343 ARG A O 1
ATOM 2672 N N . SER A 1 344 ? -10.750 -23.502 -2.972 1.00 64.12 344 SER A N 1
ATOM 2673 C CA . SER A 1 344 ? -12.189 -23.476 -2.664 1.00 64.12 344 SER A CA 1
ATOM 2674 C C . SER A 1 344 ? -12.547 -22.728 -1.373 1.00 64.12 344 SER A C 1
ATOM 2676 O O . SER A 1 344 ? -13.700 -22.336 -1.213 1.00 64.12 344 SER A O 1
ATOM 2678 N N . PHE A 1 345 ? -11.579 -22.520 -0.475 1.00 46.78 345 PHE A N 1
ATOM 2679 C CA . PHE A 1 345 ? -11.746 -21.712 0.735 1.00 46.78 345 PHE A CA 1
ATOM 2680 C C . PHE A 1 345 ? -11.341 -20.244 0.548 1.00 46.78 345 PHE A C 1
ATOM 2682 O O . PHE A 1 345 ? -11.799 -19.410 1.322 1.00 46.78 345 PHE A O 1
ATOM 2689 N N . ILE A 1 346 ? -10.504 -19.929 -0.447 1.00 52.41 346 ILE A N 1
ATOM 2690 C CA . ILE A 1 346 ? -9.959 -18.578 -0.672 1.00 52.41 346 ILE A CA 1
ATOM 2691 C C . ILE A 1 346 ? -10.759 -17.791 -1.733 1.00 52.41 346 ILE A C 1
ATOM 2693 O O . ILE A 1 346 ? -10.751 -16.564 -1.688 1.00 52.41 346 ILE A O 1
ATOM 2697 N N . GLY A 1 347 ? -11.514 -18.469 -2.611 1.00 40.41 347 GLY A N 1
ATOM 2698 C CA . GLY A 1 347 ? -12.332 -17.845 -3.666 1.00 40.41 347 GLY A CA 1
ATOM 2699 C C . GLY A 1 347 ? -11.668 -17.909 -5.030 1.00 40.41 347 GLY A C 1
ATOM 2700 O O . GLY A 1 347 ? -10.766 -17.084 -5.281 1.00 40.41 347 GLY A O 1
#

Sequence (347 aa):
MSDFIQYDTSELIVGGVNIAEAIQSDKKLVFNESYTVTGIRTSAPSLYACYDLTVIGDLDVEEIEIRGNLYVLGNIKAKKLSCLKSIICSGDIDAETIYSSEIVANDIACSSISCSGNVVVRTTIDVGEDLQSEKSIMAGEGILGRGHFSAKNAVAVEYFDFEGEVLGKVMELDTDATFGEPHTVPPEEVSFDDASAMLKRKIEEELQKAGEIDEEQLVEVVRKISETDVDLLSDWEKLTADLVDLSYKDRITNLRDYLIVIMATKLLPEEIVGYETLEHVFDNILIDAEKDIDSLPFHAKSVEDFAYALKVVILCSNELRIDKDEALDRIFQSIGIKYKTVRSFIG

Foldseek 3Di:
DDQEDEAEAAPDADLNAHEAEADADQGEYEYADEYEYEDAEHEYQEYEYPEEYAYNHEYAYAYYYAAYEYHYAEEYHYQEAAHAEEYAYAEEYHYQEYHYQEYEYQEYAYQEYAYAAEHAYAAEYEYEAYYEYAEEYEHNAEYHYEHDAAYQEYEHAHDYHYHYHHHAWYAHNVVRDIDDDRCPPPCPPLPPVRVLVVLVVVLVVVDVVCPPDDLVVLLVSLVVSCVVPVVLSVCRSVLSVLLLVQLPDPADQAVLSLLSVLVCVVRPDCSSCCDPSRVCCPVPRNVVCLVCVLPRAHDAPDPVSLVVQLVSLVVRVVVDSDHSQSSQQRSQVNVPDGVVVVVVSND

Nearest PDB structures (foldseek):
  3dk5-assembly1_A  TM=2.021E-01  e=1.412E+00  Mycobacterium tuberculosis H37Ra
  7muq-assembly1_IM  TM=2.162E-01  e=1.161E+00  Legionella pneumophila
  4dn7-assembly1_B  TM=1.953E-01  e=2.192E+00  Methanosarcina mazei Go1
  3d98-assembly1_A  TM=1.632E-01  e=2.302E+00  Mycobacterium tuberculosis

Solvent-accessible surface area (backbone atoms only — not comparable to full-atom values): 17256 Å² total; per-residue (Å²): 131,80,72,54,49,77,44,64,82,51,97,44,66,59,96,87,37,26,47,43,73,45,46,79,45,94,35,29,39,38,29,66,39,50,37,38,33,43,43,75,49,30,29,22,60,27,37,38,29,64,26,37,41,34,32,51,23,27,39,45,26,42,34,37,41,29,58,20,39,39,38,27,62,25,37,39,37,32,44,36,41,38,23,64,36,33,39,41,32,65,24,40,36,42,26,45,32,40,38,28,32,29,41,37,30,30,29,38,41,30,34,31,39,48,27,71,22,39,39,43,27,55,33,36,38,40,30,64,36,33,45,36,25,68,29,38,38,37,21,56,31,20,38,40,36,30,44,42,38,36,27,53,33,33,38,17,37,62,37,73,52,64,57,60,51,54,48,13,27,32,38,21,61,69,75,69,44,70,43,55,54,64,56,69,72,62,92,78,62,60,44,75,68,46,41,47,46,48,48,48,48,49,49,51,50,52,47,62,73,62,50,94,61,54,72,70,55,50,32,53,53,41,36,59,55,21,66,75,42,54,85,86,30,59,61,50,30,58,44,47,46,54,43,53,65,44,40,80,44,91,59,60,75,32,41,52,58,50,45,50,52,55,47,35,70,74,72,51,55,65,78,64,55,61,28,83,79,33,30,55,39,61,75,44,27,43,56,55,33,62,76,45,48,95,71,43,49,45,70,67,92,46,71,65,50,44,53,46,50,53,51,38,51,67,76,40,48,88,77,50,92,55,57,58,70,58,53,45,26,42,53,36,42,62,78,76,37,57,32,72,60,54,45,73,76,72,111

Radius of gyration: 24.51 Å; Cα contacts (8 Å, |Δi|>4): 769; chains: 1; bounding box: 61×64×54 Å

Mean predicted aligned error: 16.27 Å

pLDDT: mean 82.92, std 14.19, range [35.81, 98.75]